Protein AF-A0A9P5GCY7-F1 (afdb_monomer)

Mean predicted aligned error: 15.67 Å

Sequence (333 aa):
MIKLLLNTLYQLLSRVRCARFHDEIPALLDLIREVGSQITETCSKADIDGLESRIEVMQSLIASANRSLFTPKVYEKNPQKSGSALSSFPLDMQTPGGRHDNDLTEISQVQILPTYGEIVSGNSEYLPSTNFLQPHFLPNPLQRYIDSTFRLLRHDIFGSAKDILRYLLQQNDLTRLSYFSSKDSGAHLYLGAQIPQIFINERNELEATVSFASPLQVRKKASNEQCRWWQDSNRLEEGSLVCFLTSQETHRRLIFLEVTVKNASKDRAHQNKSSLVSDRFSPSITVKLAACLQQELILLGQLYSKKVTGILVDFHGLIPATFAPILKNLQRI

Organism: Penicillium crustosum (NCBI:txid36656)

Radius of gyration: 29.33 Å; Cα contacts (8 Å, |Δi|>4): 411; chains: 1; bounding box: 96×54×61 Å

Solvent-accessible surface area (backbone atoms only — not comparable to full-atom values): 19605 Å² total; per-residue (Å²): 112,68,72,58,54,51,51,52,50,50,51,43,50,73,73,36,73,72,60,48,73,45,83,62,53,64,60,52,53,51,50,50,49,54,56,51,63,72,47,55,90,80,56,60,71,70,60,52,55,56,48,51,56,51,52,52,51,53,51,49,53,28,54,53,54,60,67,68,51,81,74,78,74,82,70,80,77,72,93,76,80,88,72,76,89,66,78,68,72,81,66,81,70,77,65,61,52,80,67,33,87,57,36,50,70,54,62,66,75,38,64,88,66,86,48,72,48,52,40,68,38,89,59,83,78,80,73,71,72,90,54,84,87,54,81,62,84,55,87,50,70,66,62,36,50,47,52,39,52,47,52,49,52,52,42,72,72,40,47,67,56,37,53,49,51,33,52,60,72,67,56,88,56,75,74,64,53,64,63,52,57,59,93,75,59,66,44,47,75,30,49,64,17,31,36,87,46,75,50,68,46,99,85,75,42,68,33,33,32,41,30,26,50,69,54,77,85,45,67,80,44,56,69,72,55,36,25,51,50,49,67,75,37,92,59,74,42,66,47,25,38,32,37,45,36,34,71,57,103,84,52,73,49,74,46,56,28,24,28,67,43,61,36,39,56,78,68,76,89,49,80,90,54,51,33,52,48,51,99,86,50,66,26,22,31,28,28,30,64,63,59,96,42,73,69,51,55,52,49,52,51,48,32,41,77,67,58,45,58,24,36,34,37,35,45,72,81,43,37,54,85,80,48,50,64,59,53,56,49,57,42,68,113

Foldseek 3Di:
DLVVVLVVLLVCLVPPVVSLVDPCVLVVLVVSLVVLVVCVVPDDPVVSVVSVVSSVVSVVSSVVSVVPPDDPDPDPDPPDDPDDPDDCPPPPADAFDDQFPQRDRALLPHDLDDDPRNLQGPDDDDADDPDPPDDYPDPDPVLSVLVNCLRVVSCVQCVLVSPLVSVVVPDPDPVVVVVCCPDPSQKHKFFFKAFQDWDQDPVRAIKTKIFTADDPVLVPDDLVVQLVVLVPDPWLDQQFKKKWWFDDPHDIDIFIKGFHDAASDPDPPCVPAFAQRDPPGGHITMIHGPDPDPVRVVVSVVRNVVRTTTMMMTGRPNGCVVPVVVSNVSSVD

pLDDT: mean 80.53, std 14.92, range [32.78, 96.81]

Secondary structure (DSSP, 8-state):
-HHHHHHHHHHHHHH-GGGGG-THHHHHHHHHHHHHHHTTTTS-HHHHHHHHHHHHHHHHHHHHHHHTS---------SS---------S-------SSSTT--SSGGGS-SSPPHHHHH--SPP----S-TTS--S--SHHHHHHHHHHHHHHHHHHHHHHHHHHHHHH---TTTHHHHTSSSSSEEEEEEEEEEEEEE-TTS-EEEEEE-PPPHHHHTS-HHHHHHHHHHS-SS-TT-EEEEEEEETTEEEEEEEEEEE---S--GGGTTS--SS-SSS--EEEEEESS--HHHHHHHHHHHHTT--EEEEEETT--HHHHHHHHHHHTT-

Structure (mmCIF, N/CA/C/O backbone):
data_AF-A0A9P5GCY7-F1
#
_entry.id   AF-A0A9P5GCY7-F1
#
loop_
_atom_site.group_PDB
_atom_site.id
_atom_site.type_symbol
_atom_site.label_atom_id
_atom_site.label_alt_id
_atom_site.label_comp_id
_atom_site.label_asym_id
_atom_site.label_entity_id
_atom_site.label_seq_id
_atom_site.pdbx_PDB_ins_code
_atom_site.Cartn_x
_atom_site.Cartn_y
_atom_site.Cartn_z
_atom_site.occupancy
_atom_site.B_iso_or_equiv
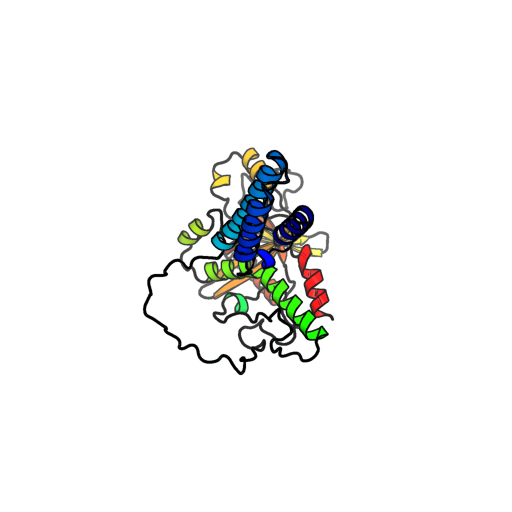_atom_site.auth_seq_id
_atom_site.auth_comp_id
_atom_site.auth_asym_id
_atom_site.auth_atom_id
_atom_site.pdbx_PDB_model_num
ATOM 1 N N . MET A 1 1 ? 60.747 7.022 -4.858 1.00 63.38 1 MET A N 1
ATOM 2 C CA . MET A 1 1 ? 59.885 6.453 -5.920 1.00 63.38 1 MET A CA 1
ATOM 3 C C . MET A 1 1 ? 58.928 5.389 -5.368 1.00 63.38 1 MET A C 1
ATOM 5 O O . MET A 1 1 ? 57.726 5.587 -5.466 1.00 63.38 1 MET A O 1
ATOM 9 N N . ILE A 1 2 ? 59.423 4.349 -4.680 1.00 69.50 2 ILE A N 1
ATOM 10 C CA . ILE A 1 2 ? 58.607 3.253 -4.102 1.00 69.50 2 ILE A CA 1
ATOM 11 C C . ILE A 1 2 ? 57.523 3.741 -3.126 1.00 69.50 2 ILE A C 1
ATOM 13 O O . ILE A 1 2 ? 56.366 3.359 -3.260 1.00 69.50 2 ILE A O 1
ATOM 17 N N . LYS A 1 3 ? 57.845 4.669 -2.210 1.00 70.38 3 LYS A N 1
ATOM 18 C CA . LYS A 1 3 ? 56.855 5.276 -1.290 1.00 70.38 3 LYS A CA 1
ATOM 19 C C . LYS A 1 3 ? 55.674 5.937 -2.022 1.00 70.38 3 LYS A C 1
ATOM 21 O O . LYS A 1 3 ? 54.547 5.895 -1.534 1.00 70.38 3 LYS A O 1
ATOM 26 N N . LEU A 1 4 ? 55.922 6.545 -3.186 1.00 74.44 4 LEU A N 1
ATOM 27 C CA . LEU A 1 4 ? 54.881 7.191 -3.989 1.00 74.44 4 LEU A CA 1
ATOM 28 C C . LEU A 1 4 ? 53.967 6.138 -4.629 1.00 74.44 4 LEU A C 1
ATOM 30 O O . LEU A 1 4 ? 52.751 6.265 -4.544 1.00 74.44 4 LEU A O 1
ATOM 34 N N . LEU A 1 5 ? 54.564 5.074 -5.176 1.00 78.06 5 LEU A N 1
ATOM 35 C CA . LEU A 1 5 ? 53.860 3.951 -5.795 1.00 78.06 5 LEU A CA 1
ATOM 36 C C . LEU A 1 5 ? 52.987 3.199 -4.778 1.00 78.06 5 LEU A C 1
ATOM 38 O O . LEU A 1 5 ? 51.832 2.877 -5.053 1.00 78.06 5 LEU A O 1
ATOM 42 N N . LEU A 1 6 ? 53.495 3.015 -3.557 1.00 79.25 6 LEU A N 1
ATOM 43 C CA . LEU A 1 6 ? 52.744 2.416 -2.458 1.00 79.25 6 LEU A CA 1
ATOM 44 C C . LEU A 1 6 ? 51.545 3.273 -2.036 1.00 79.25 6 LEU A C 1
ATOM 46 O O . LEU A 1 6 ? 50.452 2.762 -1.806 1.00 79.25 6 LEU A O 1
ATOM 50 N N . ASN A 1 7 ? 51.740 4.593 -1.958 1.00 79.62 7 ASN A N 1
ATOM 51 C CA . ASN A 1 7 ? 50.665 5.532 -1.652 1.00 79.62 7 ASN A CA 1
ATOM 52 C C . ASN A 1 7 ? 49.597 5.535 -2.748 1.00 79.62 7 ASN A C 1
ATOM 54 O O . ASN A 1 7 ? 48.411 5.539 -2.427 1.00 79.62 7 ASN A O 1
ATOM 58 N N . THR A 1 8 ? 49.985 5.498 -4.025 1.00 81.06 8 THR A N 1
ATOM 59 C CA . THR A 1 8 ? 49.023 5.429 -5.131 1.00 81.06 8 THR A CA 1
ATOM 60 C C . THR A 1 8 ? 48.251 4.116 -5.127 1.00 81.06 8 THR A C 1
ATOM 62 O O . THR A 1 8 ? 47.033 4.142 -5.286 1.00 81.06 8 THR A O 1
ATOM 65 N N . LEU A 1 9 ? 48.916 2.987 -4.862 1.00 82.69 9 LEU A N 1
ATOM 66 C CA . LEU A 1 9 ? 48.267 1.678 -4.792 1.00 82.69 9 LEU A CA 1
ATOM 67 C C . LEU A 1 9 ? 47.292 1.602 -3.608 1.00 82.69 9 LEU A C 1
ATOM 69 O O . LEU A 1 9 ? 46.160 1.149 -3.755 1.00 82.69 9 LEU A O 1
ATOM 73 N N . TYR A 1 10 ? 47.687 2.138 -2.452 1.00 82.75 10 TYR A N 1
ATOM 74 C CA . TYR A 1 10 ? 46.819 2.240 -1.282 1.00 82.75 10 TYR A CA 1
ATOM 75 C C . TYR A 1 10 ? 45.597 3.133 -1.547 1.00 82.75 10 TYR A C 1
ATOM 77 O O . TYR A 1 10 ? 44.470 2.783 -1.184 1.00 82.75 10 TYR A O 1
ATOM 85 N N . GLN A 1 11 ? 45.780 4.282 -2.209 1.00 81.38 11 GLN A N 1
ATOM 86 C CA . GLN A 1 11 ? 44.662 5.150 -2.598 1.00 81.38 11 GLN A CA 1
ATOM 87 C C . GLN A 1 11 ? 43.740 4.472 -3.621 1.00 81.38 11 GLN A C 1
ATOM 89 O O . GLN A 1 11 ? 42.521 4.604 -3.516 1.00 81.38 11 GLN A O 1
ATOM 94 N N . LEU A 1 12 ? 44.291 3.692 -4.553 1.00 83.56 12 LEU A N 1
ATOM 95 C CA . LEU A 1 12 ? 43.513 2.911 -5.512 1.00 83.56 12 LEU A CA 1
ATOM 96 C C . LEU A 1 12 ? 42.678 1.832 -4.804 1.00 83.56 12 LEU A C 1
ATOM 98 O O . LEU A 1 12 ? 41.464 1.787 -4.981 1.00 83.56 12 LEU A O 1
ATOM 102 N N . LEU A 1 13 ? 43.293 1.023 -3.936 1.00 82.06 13 LEU A N 1
ATOM 103 C CA . LEU A 1 13 ? 42.614 -0.050 -3.198 1.00 82.06 13 LEU A CA 1
ATOM 104 C C . LEU A 1 13 ? 41.583 0.482 -2.193 1.00 82.06 13 LEU A C 1
ATOM 106 O O . LEU A 1 13 ? 40.534 -0.133 -1.983 1.00 82.06 13 LEU A O 1
ATOM 110 N N . SER A 1 14 ? 41.835 1.631 -1.566 1.00 79.25 14 SER A N 1
ATOM 111 C CA . SER A 1 14 ? 40.884 2.233 -0.625 1.00 79.25 14 SER A CA 1
ATOM 112 C C . SER A 1 14 ? 39.672 2.846 -1.331 1.00 79.25 14 SER A C 1
ATOM 114 O O . SER A 1 14 ? 38.550 2.635 -0.867 1.00 79.25 14 SER A O 1
ATOM 116 N N . ARG A 1 15 ? 39.865 3.537 -2.464 1.00 77.62 15 ARG A N 1
ATOM 117 C CA . ARG A 1 15 ? 38.799 4.287 -3.155 1.00 77.62 15 ARG A CA 1
ATOM 118 C C . ARG A 1 15 ? 38.055 3.489 -4.227 1.00 77.62 15 ARG A C 1
ATOM 120 O O . ARG A 1 15 ? 36.873 3.741 -4.443 1.00 77.62 15 ARG A O 1
ATOM 127 N N . VAL A 1 16 ? 38.702 2.521 -4.874 1.00 80.50 16 VAL A N 1
ATOM 128 C CA . VAL A 1 16 ? 38.138 1.759 -5.998 1.00 80.50 16 VAL A CA 1
ATOM 129 C C . VAL A 1 16 ? 37.911 0.305 -5.575 1.00 80.50 16 VAL A C 1
ATOM 131 O O . VAL A 1 16 ? 38.838 -0.496 -5.507 1.00 80.50 16 VAL A O 1
ATOM 134 N N . ARG A 1 17 ? 36.655 -0.059 -5.271 1.00 72.25 17 ARG A N 1
ATOM 135 C CA . ARG A 1 17 ? 36.310 -1.395 -4.736 1.00 72.25 17 ARG A CA 1
ATOM 136 C C . ARG A 1 17 ? 36.636 -2.542 -5.697 1.00 72.25 17 ARG A C 1
ATOM 138 O O . ARG A 1 17 ? 37.072 -3.587 -5.231 1.00 72.25 17 ARG A O 1
ATOM 145 N N . CYS A 1 18 ? 36.458 -2.349 -7.006 1.00 73.44 18 CYS A N 1
ATOM 146 C CA . CYS A 1 18 ? 36.745 -3.376 -8.014 1.00 73.44 18 CYS A CA 1
ATOM 147 C C . CYS A 1 18 ? 38.242 -3.687 -8.146 1.00 73.44 18 CYS A C 1
ATOM 149 O O . CYS A 1 18 ? 38.592 -4.825 -8.439 1.00 73.44 18 CYS A O 1
ATOM 151 N N . ALA A 1 19 ? 39.122 -2.727 -7.841 1.00 76.19 19 ALA A N 1
ATOM 152 C CA . ALA A 1 19 ? 40.564 -2.949 -7.876 1.00 76.19 19 ALA A CA 1
ATOM 153 C C . ALA A 1 19 ? 41.001 -4.042 -6.884 1.00 76.19 19 ALA A C 1
ATOM 155 O O . ALA A 1 19 ? 41.971 -4.735 -7.138 1.00 76.19 19 ALA A O 1
ATOM 156 N N . ARG A 1 20 ? 40.259 -4.262 -5.789 1.00 79.81 20 ARG A N 1
ATOM 157 C CA . ARG A 1 20 ? 40.582 -5.282 -4.770 1.00 79.81 20 ARG A CA 1
ATOM 158 C C . ARG A 1 20 ? 40.442 -6.724 -5.262 1.00 79.81 20 ARG A C 1
ATOM 160 O O . ARG A 1 20 ? 40.942 -7.617 -4.592 1.00 79.81 20 ARG A O 1
ATOM 167 N N . PHE A 1 21 ? 39.761 -6.937 -6.387 1.00 77.88 21 PHE A N 1
ATOM 168 C CA . PHE A 1 21 ? 39.502 -8.257 -6.968 1.00 77.88 21 PHE A CA 1
ATOM 169 C C . PHE A 1 21 ? 40.407 -8.566 -8.166 1.00 77.88 21 PHE A C 1
ATOM 171 O O . PHE A 1 21 ? 40.143 -9.510 -8.899 1.00 77.88 21 PHE A O 1
ATOM 178 N N . HIS A 1 22 ? 41.436 -7.751 -8.408 1.00 79.69 22 HIS A N 1
ATOM 179 C CA . HIS A 1 22 ? 42.355 -7.968 -9.517 1.00 79.69 22 HIS A CA 1
ATOM 180 C C . HIS A 1 22 ? 43.464 -8.949 -9.107 1.00 79.69 22 HIS A C 1
ATOM 182 O O . HIS A 1 22 ? 44.222 -8.674 -8.172 1.00 79.69 22 HIS A O 1
ATOM 188 N N . ASP A 1 23 ? 43.574 -10.066 -9.826 1.00 76.31 23 ASP A N 1
ATOM 189 C CA . ASP A 1 23 ? 44.429 -11.211 -9.469 1.00 76.31 23 ASP A CA 1
ATOM 190 C C . ASP A 1 23 ? 45.935 -10.892 -9.464 1.00 76.31 23 ASP A C 1
ATOM 192 O O . ASP A 1 23 ? 46.722 -11.552 -8.790 1.00 76.31 23 ASP A O 1
ATOM 196 N N . GLU A 1 24 ? 46.345 -9.843 -10.177 1.00 78.12 24 GLU A N 1
ATOM 197 C CA . GLU A 1 24 ? 47.754 -9.442 -10.310 1.00 78.12 24 GLU A CA 1
ATOM 198 C C . GLU A 1 24 ? 48.263 -8.546 -9.163 1.00 78.12 24 GLU A C 1
ATOM 200 O O . GLU A 1 24 ? 49.471 -8.361 -9.007 1.00 78.12 24 GLU A O 1
ATOM 205 N N . ILE A 1 25 ? 47.373 -7.981 -8.335 1.00 81.56 25 ILE A N 1
ATOM 206 C CA . ILE A 1 25 ? 47.777 -7.058 -7.258 1.00 81.56 25 ILE A CA 1
ATOM 207 C C . ILE A 1 25 ? 48.572 -7.753 -6.142 1.00 81.56 25 ILE A C 1
ATOM 209 O O . ILE A 1 25 ? 49.561 -7.169 -5.696 1.00 81.56 25 ILE A O 1
ATOM 213 N N . PRO A 1 26 ? 48.211 -8.967 -5.680 1.00 82.06 26 PRO A N 1
ATOM 214 C CA . PRO A 1 26 ? 49.034 -9.709 -4.726 1.00 82.06 26 PRO A CA 1
ATOM 215 C C . PRO A 1 26 ? 50.464 -9.941 -5.233 1.00 82.06 26 PRO A C 1
ATOM 217 O O . PRO A 1 26 ? 51.411 -9.622 -4.521 1.00 82.06 26 PRO A O 1
ATOM 220 N N . ALA A 1 27 ? 50.624 -10.369 -6.492 1.00 82.38 27 ALA A N 1
ATOM 221 C CA . ALA A 1 27 ? 51.938 -10.582 -7.103 1.00 82.38 27 ALA A CA 1
ATOM 222 C C . ALA A 1 27 ? 52.757 -9.281 -7.197 1.00 82.38 27 ALA A C 1
ATOM 224 O O . ALA A 1 27 ? 53.963 -9.273 -6.957 1.00 82.38 27 ALA A O 1
ATOM 225 N N . LEU A 1 28 ? 52.095 -8.158 -7.494 1.00 84.06 28 LEU A N 1
ATOM 226 C CA . LEU A 1 28 ? 52.721 -6.838 -7.510 1.00 84.06 28 LEU A CA 1
ATOM 227 C C . LEU A 1 28 ? 53.164 -6.387 -6.106 1.00 84.06 28 LEU A C 1
ATOM 229 O O . LEU A 1 28 ? 54.233 -5.796 -5.969 1.00 84.06 28 LEU A O 1
ATOM 233 N N . LEU A 1 29 ? 52.381 -6.672 -5.059 1.00 83.19 29 LEU A N 1
ATOM 234 C CA . LEU A 1 29 ? 52.758 -6.384 -3.670 1.00 83.19 29 LEU A CA 1
ATOM 235 C C . LEU A 1 29 ? 53.959 -7.224 -3.215 1.00 83.19 29 LEU A C 1
ATOM 237 O O . LEU A 1 29 ? 54.842 -6.689 -2.545 1.00 83.19 29 LEU A O 1
ATOM 241 N N . ASP A 1 30 ? 54.030 -8.491 -3.626 1.00 81.88 30 ASP A N 1
ATOM 242 C CA . ASP A 1 30 ? 55.162 -9.373 -3.325 1.00 81.88 30 ASP A CA 1
ATOM 243 C C . ASP A 1 30 ? 56.439 -8.940 -4.065 1.00 81.88 30 ASP A C 1
ATOM 245 O O . ASP A 1 30 ? 57.515 -8.907 -3.471 1.00 81.88 30 ASP A O 1
ATOM 249 N N . LEU A 1 31 ? 56.326 -8.489 -5.320 1.00 82.81 31 LEU A N 1
ATOM 250 C CA . LEU A 1 31 ? 57.445 -7.887 -6.057 1.00 82.81 31 LEU A CA 1
ATOM 251 C C . LEU A 1 31 ? 57.950 -6.596 -5.396 1.00 82.81 31 LEU A C 1
ATOM 253 O O . LEU A 1 31 ? 59.155 -6.368 -5.328 1.00 82.81 31 LEU A O 1
ATOM 257 N N . ILE A 1 32 ? 57.054 -5.747 -4.882 1.00 80.06 32 ILE A N 1
ATOM 258 C CA . ILE A 1 32 ? 57.450 -4.530 -4.153 1.00 80.06 32 ILE A CA 1
ATOM 259 C C . ILE A 1 32 ? 58.141 -4.879 -2.832 1.00 80.06 32 ILE A C 1
ATOM 261 O O . ILE A 1 32 ? 59.090 -4.191 -2.451 1.00 80.06 32 ILE A O 1
ATOM 265 N N . ARG A 1 33 ? 57.689 -5.933 -2.145 1.00 80.44 33 ARG A N 1
ATOM 266 C CA . ARG A 1 33 ? 58.322 -6.447 -0.924 1.00 80.44 33 ARG A CA 1
ATOM 267 C C . ARG A 1 33 ? 59.734 -6.964 -1.207 1.00 80.44 33 ARG A C 1
ATOM 269 O O . ARG A 1 33 ? 60.656 -6.617 -0.475 1.00 80.44 33 ARG A O 1
ATOM 276 N N . GLU A 1 34 ? 59.918 -7.698 -2.300 1.00 81.06 34 GLU A N 1
ATOM 277 C CA . GLU A 1 34 ? 61.225 -8.203 -2.740 1.00 81.06 34 GLU A CA 1
ATOM 278 C C . GLU A 1 34 ? 62.180 -7.071 -3.151 1.00 81.06 34 GLU A C 1
ATOM 280 O O . GLU A 1 34 ? 63.338 -7.030 -2.750 1.00 81.06 34 GLU A O 1
ATOM 285 N N . VAL A 1 35 ? 61.694 -6.065 -3.881 1.00 78.25 35 VAL A N 1
ATOM 286 C CA . VAL A 1 35 ? 62.506 -4.875 -4.188 1.00 78.25 35 VAL A CA 1
ATOM 287 C C . VAL A 1 35 ? 62.821 -4.081 -2.910 1.00 78.25 35 VAL A C 1
ATOM 289 O O . VAL A 1 35 ? 63.902 -3.510 -2.778 1.00 78.25 35 VAL A O 1
ATOM 292 N N . GLY A 1 36 ? 61.899 -4.054 -1.944 1.00 72.50 36 GLY A N 1
ATOM 293 C CA . GLY A 1 36 ? 62.099 -3.430 -0.637 1.00 72.50 36 GLY A CA 1
ATOM 294 C C . GLY A 1 36 ? 63.173 -4.121 0.209 1.00 72.50 36 GLY A C 1
ATOM 295 O O . GLY A 1 36 ? 63.963 -3.428 0.851 1.00 72.50 36 GLY A O 1
ATOM 296 N N . SER A 1 37 ? 63.250 -5.455 0.169 1.00 70.56 37 SER A N 1
ATOM 297 C CA . SER A 1 37 ? 64.265 -6.240 0.886 1.00 70.56 37 SER A CA 1
ATOM 298 C C . SER A 1 37 ? 65.665 -6.070 0.282 1.00 70.56 37 SER A C 1
ATOM 300 O O . SER A 1 37 ? 66.647 -6.062 1.021 1.00 70.56 37 SER A O 1
ATOM 302 N N . GLN A 1 38 ? 65.769 -5.825 -1.028 1.00 71.06 38 GLN A N 1
ATOM 303 C CA . GLN A 1 38 ? 67.038 -5.571 -1.724 1.00 71.06 38 GLN A CA 1
ATOM 304 C C . GLN A 1 38 ? 67.595 -4.150 -1.503 1.00 71.06 38 GLN A C 1
ATOM 306 O O . GLN A 1 38 ? 68.792 -3.926 -1.652 1.00 71.06 38 GLN A O 1
ATOM 311 N N . ILE A 1 39 ? 66.757 -3.184 -1.105 1.00 67.62 39 ILE A N 1
ATOM 312 C CA . ILE A 1 39 ? 67.156 -1.782 -0.831 1.00 67.62 39 ILE A CA 1
ATOM 313 C C . ILE A 1 39 ? 67.595 -1.577 0.641 1.00 67.62 39 ILE A C 1
ATOM 315 O O . ILE A 1 39 ? 67.957 -0.474 1.062 1.00 67.62 39 ILE A O 1
ATOM 319 N N . THR A 1 40 ? 67.615 -2.650 1.439 1.00 59.03 40 THR A N 1
ATOM 320 C CA . THR A 1 40 ? 67.940 -2.641 2.879 1.00 59.03 40 THR A CA 1
ATOM 321 C C . THR A 1 40 ? 69.318 -2.062 3.224 1.00 59.03 40 THR A C 1
ATOM 323 O O . THR A 1 40 ? 69.482 -1.556 4.332 1.00 59.03 40 THR A O 1
ATOM 326 N N . GLU A 1 41 ? 70.280 -2.029 2.294 1.00 59.56 41 GLU A N 1
ATOM 327 C CA . GLU A 1 41 ? 71.608 -1.434 2.527 1.00 59.56 41 GLU A CA 1
ATOM 328 C C . GLU A 1 41 ? 71.618 0.107 2.585 1.00 59.56 41 GLU A C 1
ATOM 330 O O . GLU A 1 41 ? 72.592 0.691 3.055 1.00 59.56 41 GLU A O 1
ATOM 335 N N . THR A 1 42 ? 70.559 0.801 2.139 1.00 60.38 42 THR A N 1
ATOM 336 C CA . THR A 1 42 ? 70.580 2.275 1.972 1.00 60.38 42 THR A CA 1
ATOM 337 C C . THR A 1 42 ? 69.514 3.036 2.777 1.00 60.38 42 THR A C 1
ATOM 339 O O . THR A 1 42 ? 69.466 4.265 2.712 1.00 60.38 42 THR A O 1
ATOM 342 N N . CYS A 1 43 ? 68.635 2.365 3.532 1.00 60.16 43 CYS A N 1
ATOM 343 C CA . CYS A 1 43 ? 67.489 3.003 4.201 1.00 60.16 43 CYS A CA 1
ATOM 344 C C . CYS A 1 43 ? 67.434 2.772 5.720 1.00 60.16 43 CYS A C 1
ATOM 346 O O . CYS A 1 43 ? 67.862 1.746 6.237 1.00 60.16 43 CYS A O 1
ATOM 348 N N . SER A 1 44 ? 66.870 3.748 6.443 1.00 69.81 44 SER A N 1
ATOM 349 C CA . SER A 1 44 ? 66.653 3.670 7.893 1.00 69.81 44 SER A CA 1
ATOM 350 C C . SER A 1 44 ? 65.651 2.565 8.243 1.00 69.81 44 SER A C 1
ATOM 352 O O . SER A 1 44 ? 64.633 2.409 7.570 1.00 69.81 44 SER A O 1
ATOM 354 N N . LYS A 1 45 ? 65.891 1.843 9.343 1.00 65.75 45 LYS A N 1
ATOM 355 C CA . LYS A 1 45 ? 65.046 0.735 9.825 1.00 65.75 45 LYS A CA 1
ATOM 356 C C . LYS A 1 45 ? 63.560 1.117 9.959 1.00 65.75 45 LYS A C 1
ATOM 358 O O . LYS A 1 45 ? 62.690 0.345 9.579 1.00 65.75 45 LYS A O 1
ATOM 363 N N . ALA A 1 46 ? 63.274 2.353 10.377 1.00 68.19 46 ALA A N 1
ATOM 364 C CA . ALA A 1 46 ? 61.909 2.874 10.506 1.00 68.19 46 ALA A CA 1
ATOM 365 C C . ALA A 1 46 ? 61.170 3.039 9.160 1.00 68.19 46 ALA A C 1
ATOM 367 O O . ALA A 1 46 ? 59.943 2.948 9.106 1.00 68.19 46 ALA A O 1
ATOM 368 N N . ASP A 1 47 ? 61.899 3.275 8.066 1.00 67.06 47 ASP A N 1
ATOM 369 C CA . ASP A 1 47 ? 61.310 3.390 6.728 1.00 67.06 47 ASP A CA 1
ATOM 370 C C . ASP A 1 47 ? 60.932 2.026 6.142 1.00 67.06 47 ASP A C 1
ATOM 372 O O . ASP A 1 47 ? 59.976 1.937 5.369 1.00 67.06 47 ASP A O 1
ATOM 376 N N . ILE A 1 48 ? 61.663 0.980 6.532 1.00 67.38 48 ILE A N 1
ATOM 377 C CA . ILE A 1 48 ? 61.413 -0.410 6.139 1.00 67.38 48 ILE A CA 1
ATOM 378 C C . ILE A 1 48 ? 60.203 -0.950 6.914 1.00 67.38 48 ILE A C 1
ATOM 380 O O . ILE A 1 48 ? 59.266 -1.459 6.301 1.00 67.38 48 ILE A O 1
ATOM 384 N N . ASP A 1 49 ? 60.144 -0.718 8.229 1.00 70.88 49 ASP A N 1
ATOM 385 C CA . ASP A 1 49 ? 58.998 -1.110 9.065 1.00 70.88 49 ASP A CA 1
ATOM 386 C C . ASP A 1 49 ? 57.696 -0.411 8.612 1.00 70.88 49 ASP A C 1
ATOM 388 O O . ASP A 1 49 ? 56.615 -1.009 8.572 1.00 70.88 49 ASP A O 1
ATOM 392 N N . GLY A 1 50 ? 57.794 0.861 8.201 1.00 76.06 50 GLY A N 1
ATOM 393 C CA . GLY A 1 50 ? 56.671 1.621 7.649 1.00 76.06 50 GLY A CA 1
ATOM 394 C C . GLY A 1 50 ? 56.214 1.158 6.259 1.00 76.06 50 GLY A C 1
ATOM 395 O O . GLY A 1 50 ? 55.040 1.328 5.917 1.00 76.06 50 GLY A O 1
ATOM 396 N N . LEU A 1 51 ? 57.114 0.582 5.454 1.00 76.56 51 LEU A N 1
ATOM 397 C CA . LEU A 1 51 ? 56.795 -0.027 4.160 1.00 76.56 51 LEU A CA 1
ATOM 398 C C . LEU A 1 51 ? 56.041 -1.346 4.363 1.00 76.56 51 LEU A C 1
ATOM 400 O O . LEU A 1 51 ? 54.967 -1.519 3.785 1.00 76.56 51 LEU A O 1
ATOM 404 N N . GLU A 1 52 ? 56.554 -2.214 5.235 1.00 78.31 52 GLU A N 1
ATOM 405 C CA . GLU A 1 52 ? 55.971 -3.531 5.506 1.00 78.31 52 GLU A CA 1
ATOM 406 C C . GLU A 1 52 ? 54.562 -3.409 6.096 1.00 78.31 52 GLU A C 1
ATOM 408 O O . GLU A 1 52 ? 53.607 -3.976 5.563 1.00 78.31 52 GLU A O 1
ATOM 413 N N . SER A 1 53 ? 54.389 -2.528 7.089 1.00 80.88 53 SER A N 1
ATOM 414 C CA . SER A 1 53 ? 53.084 -2.260 7.712 1.00 80.88 53 SER A CA 1
ATOM 415 C C . SER A 1 53 ? 52.018 -1.836 6.689 1.00 80.88 53 SER A C 1
ATOM 417 O O . SER A 1 53 ? 50.839 -2.165 6.808 1.00 80.88 53 SER A O 1
ATOM 419 N N . ARG A 1 54 ? 52.404 -1.084 5.650 1.00 79.69 54 ARG A N 1
ATOM 420 C CA . ARG A 1 54 ? 51.470 -0.631 4.607 1.00 79.69 54 ARG A CA 1
ATOM 421 C C . ARG A 1 54 ? 51.133 -1.733 3.606 1.00 79.69 54 ARG A C 1
ATOM 423 O O . ARG A 1 54 ? 50.004 -1.758 3.113 1.00 79.69 54 ARG A O 1
ATOM 430 N N . ILE A 1 55 ? 52.080 -2.623 3.312 1.00 83.00 55 ILE A N 1
ATOM 431 C CA . ILE A 1 55 ? 51.851 -3.806 2.473 1.00 83.00 55 ILE A CA 1
ATOM 432 C C . ILE A 1 55 ? 50.870 -4.752 3.170 1.00 83.00 55 ILE A C 1
ATOM 434 O O . ILE A 1 55 ? 49.881 -5.152 2.553 1.00 83.00 55 ILE A O 1
ATOM 438 N N . GLU A 1 56 ? 51.052 -5.005 4.466 1.00 84.69 56 GLU A N 1
ATOM 439 C CA . GLU A 1 56 ? 50.133 -5.821 5.269 1.00 84.69 56 GLU A CA 1
ATOM 440 C C . GLU A 1 56 ? 48.707 -5.255 5.280 1.00 84.69 56 GLU A C 1
ATOM 442 O O . GLU A 1 56 ? 47.736 -5.985 5.065 1.00 84.69 56 GLU A O 1
ATOM 447 N N . VAL A 1 57 ? 48.557 -3.935 5.452 1.00 84.81 57 VAL A N 1
ATOM 448 C CA . VAL A 1 57 ? 47.238 -3.285 5.395 1.00 84.81 57 VAL A CA 1
ATOM 449 C C . VAL A 1 57 ? 46.581 -3.507 4.030 1.00 84.81 57 VAL A C 1
ATOM 451 O O . VAL A 1 57 ? 45.401 -3.857 3.973 1.00 84.81 57 VAL A O 1
ATOM 454 N N . MET A 1 58 ? 47.314 -3.364 2.923 1.00 84.06 58 MET A N 1
ATOM 455 C CA . MET A 1 58 ? 46.766 -3.601 1.581 1.00 84.06 58 MET A CA 1
ATOM 456 C C . MET A 1 58 ? 46.387 -5.072 1.354 1.00 84.06 58 MET A C 1
ATOM 458 O O . MET A 1 58 ? 45.304 -5.341 0.831 1.00 84.06 58 MET A O 1
ATOM 462 N N . GLN A 1 59 ? 47.203 -6.020 1.824 1.00 83.56 59 GLN A N 1
ATOM 463 C CA . GLN A 1 59 ? 46.890 -7.454 1.786 1.00 83.56 59 GLN A CA 1
ATOM 464 C C . GLN A 1 59 ? 45.637 -7.779 2.615 1.00 83.56 59 GLN A C 1
ATOM 466 O O . GLN A 1 59 ? 44.773 -8.539 2.171 1.00 83.56 59 GLN A O 1
ATOM 471 N N . SER A 1 60 ? 45.464 -7.136 3.774 1.00 81.69 60 SER A N 1
ATOM 472 C CA . SER A 1 60 ? 44.274 -7.302 4.615 1.00 81.69 60 SER A CA 1
ATOM 473 C C . SER A 1 60 ? 42.994 -6.778 3.946 1.00 81.69 60 SER A C 1
ATOM 475 O O . SER A 1 60 ? 41.936 -7.402 4.062 1.00 81.69 60 SER A O 1
ATOM 477 N N . LEU A 1 61 ? 43.084 -5.676 3.188 1.00 81.94 61 LEU A N 1
ATOM 478 C CA . LEU A 1 61 ? 41.961 -5.101 2.441 1.00 81.94 61 LEU A CA 1
ATOM 479 C C . LEU A 1 61 ? 41.505 -6.019 1.299 1.00 81.94 61 LEU A C 1
ATOM 481 O O . LEU A 1 61 ? 40.300 -6.156 1.080 1.00 81.94 61 LEU A O 1
ATOM 485 N N . ILE A 1 62 ? 42.451 -6.662 0.610 1.00 82.94 62 ILE A N 1
ATOM 486 C CA . ILE A 1 62 ? 42.180 -7.642 -0.452 1.00 82.94 62 ILE A CA 1
ATOM 487 C C . ILE A 1 62 ? 41.567 -8.914 0.149 1.00 82.94 62 ILE A C 1
ATOM 489 O O . ILE A 1 62 ? 40.501 -9.353 -0.278 1.00 82.94 62 ILE A O 1
ATOM 493 N N . ALA A 1 63 ? 42.170 -9.464 1.207 1.00 82.31 63 ALA A N 1
ATOM 494 C CA . ALA A 1 63 ? 41.661 -10.661 1.876 1.00 82.31 63 ALA A CA 1
ATOM 495 C C . ALA A 1 63 ? 40.253 -10.451 2.462 1.00 82.31 63 ALA A C 1
ATOM 497 O O . ALA A 1 63 ? 39.398 -11.329 2.362 1.00 82.31 63 ALA A O 1
ATOM 498 N N . SER A 1 64 ? 39.989 -9.280 3.046 1.00 80.19 64 SER A N 1
ATOM 499 C CA . SER A 1 64 ? 38.666 -8.909 3.561 1.00 80.19 64 SER A CA 1
ATOM 500 C C . SER A 1 64 ? 37.621 -8.802 2.444 1.00 80.19 64 SER A C 1
ATOM 502 O O . SER A 1 64 ? 36.509 -9.311 2.590 1.00 80.19 64 SER A O 1
ATOM 504 N N . ALA A 1 65 ? 37.985 -8.217 1.296 1.00 75.75 65 ALA A N 1
ATOM 505 C CA . ALA A 1 65 ? 37.108 -8.155 0.128 1.00 75.75 65 ALA A CA 1
ATOM 506 C C . ALA A 1 65 ? 36.777 -9.557 -0.414 1.00 75.75 65 ALA A C 1
ATOM 508 O O . ALA A 1 65 ? 35.609 -9.848 -0.668 1.00 75.75 65 ALA A O 1
ATOM 509 N N . ASN A 1 66 ? 37.772 -10.444 -0.491 1.00 72.94 66 ASN A N 1
ATOM 510 C CA . ASN A 1 66 ? 37.594 -11.817 -0.964 1.00 72.94 66 ASN A CA 1
ATOM 511 C C . ASN A 1 66 ? 36.801 -12.700 0.012 1.00 72.94 66 ASN A C 1
ATOM 513 O O . ASN A 1 66 ? 36.060 -13.569 -0.432 1.00 72.94 66 ASN A O 1
ATOM 517 N N . ARG A 1 67 ? 36.868 -12.456 1.330 1.00 72.50 67 ARG A N 1
ATOM 518 C CA . ARG A 1 67 ? 35.999 -13.140 2.313 1.00 72.50 67 ARG A CA 1
ATOM 519 C C . ARG A 1 67 ? 34.528 -12.734 2.211 1.00 72.50 67 ARG A C 1
ATOM 521 O O . ARG A 1 67 ? 33.665 -13.496 2.630 1.00 72.50 67 ARG A O 1
ATOM 528 N N . SER A 1 68 ? 34.254 -11.532 1.705 1.00 62.72 68 SER A N 1
ATOM 529 C CA . SER A 1 68 ? 32.894 -11.012 1.521 1.00 62.72 68 SER A CA 1
ATOM 530 C C . SER A 1 68 ? 32.244 -11.499 0.218 1.00 62.72 68 SER A C 1
ATOM 532 O O . SER A 1 68 ? 31.043 -11.316 0.014 1.00 62.72 68 SER A O 1
ATOM 534 N N . LEU A 1 69 ? 33.011 -12.149 -0.668 1.00 55.88 69 LEU A N 1
ATOM 535 C CA . LEU A 1 69 ? 32.440 -12.922 -1.764 1.00 55.88 69 LEU A CA 1
ATOM 536 C C . LEU A 1 69 ? 31.727 -14.126 -1.151 1.00 55.88 69 LEU A C 1
ATOM 538 O O . LEU A 1 69 ? 32.354 -14.991 -0.544 1.00 55.88 69 LEU A O 1
ATOM 542 N N . PHE A 1 70 ? 30.402 -14.136 -1.282 1.00 43.28 70 PHE A N 1
ATOM 543 C CA . PHE A 1 70 ? 29.520 -15.240 -0.923 1.00 43.28 70 PHE A CA 1
ATOM 544 C C . PHE A 1 70 ? 30.177 -16.590 -1.250 1.00 43.28 70 PHE A C 1
ATOM 546 O O . PHE A 1 70 ? 30.281 -16.975 -2.414 1.00 43.28 70 PHE A O 1
ATOM 553 N N . THR A 1 71 ? 30.593 -17.336 -0.227 1.00 47.41 71 THR A N 1
ATOM 554 C CA . THR A 1 71 ? 30.786 -18.773 -0.384 1.00 47.41 71 THR A CA 1
ATOM 555 C C . THR A 1 71 ? 29.388 -19.373 -0.509 1.00 47.41 71 THR A C 1
ATOM 557 O O . THR A 1 71 ? 28.538 -19.137 0.359 1.00 47.41 71 THR A O 1
ATOM 560 N N . PRO A 1 72 ? 29.070 -20.097 -1.595 1.00 36.56 72 PRO A N 1
ATOM 561 C CA . PRO A 1 72 ? 27.785 -20.755 -1.682 1.00 36.56 72 PRO A CA 1
ATOM 562 C C . PRO A 1 72 ? 27.743 -21.780 -0.553 1.00 36.56 72 PRO A C 1
ATOM 564 O O . PRO A 1 72 ? 28.499 -22.752 -0.552 1.00 36.56 72 PRO A O 1
ATOM 567 N N . LYS A 1 73 ? 26.862 -21.559 0.432 1.00 37.50 73 LYS A N 1
ATOM 568 C CA . LYS A 1 73 ? 26.396 -22.649 1.286 1.00 37.50 73 LYS A CA 1
ATOM 569 C C . LYS A 1 73 ? 25.974 -23.762 0.337 1.00 37.50 73 LYS A C 1
ATOM 571 O O . LYS A 1 73 ? 25.133 -23.535 -0.532 1.00 37.50 73 LYS A O 1
ATOM 576 N N . VAL A 1 74 ? 26.591 -24.927 0.495 1.00 36.44 74 VAL A N 1
ATOM 577 C CA . VAL A 1 74 ? 26.158 -26.170 -0.133 1.00 36.44 74 VAL A CA 1
ATOM 578 C C . VAL A 1 74 ? 24.698 -26.361 0.266 1.00 36.44 74 VAL A C 1
ATOM 580 O O . VAL A 1 74 ? 24.392 -26.787 1.375 1.00 36.44 74 VAL A O 1
ATOM 583 N N . TYR A 1 75 ? 23.791 -25.946 -0.613 1.00 34.97 75 TYR A N 1
ATOM 584 C CA . TYR A 1 75 ? 22.410 -26.374 -0.568 1.00 34.97 75 TYR A CA 1
ATOM 585 C C . TYR A 1 75 ? 22.451 -27.867 -0.862 1.00 34.97 75 TYR A C 1
ATOM 587 O O . TYR A 1 75 ? 22.831 -28.279 -1.963 1.00 34.97 75 TYR A O 1
ATOM 595 N N . GLU A 1 76 ? 22.107 -28.677 0.135 1.00 36.16 76 GLU A N 1
ATOM 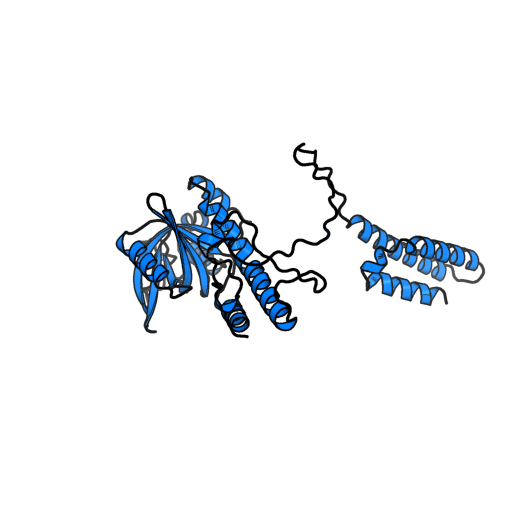596 C CA . GLU A 1 76 ? 21.757 -30.068 -0.101 1.00 36.16 76 GLU A CA 1
ATOM 597 C C . GLU A 1 76 ? 20.708 -30.098 -1.216 1.00 36.16 76 GLU A C 1
ATOM 599 O O . GLU A 1 76 ? 19.640 -29.486 -1.131 1.00 36.16 76 GLU A O 1
ATOM 604 N N . LYS A 1 77 ? 21.082 -30.740 -2.325 1.00 32.78 77 LYS A N 1
ATOM 605 C CA . LYS A 1 77 ? 20.246 -30.918 -3.507 1.00 32.78 77 LYS A CA 1
ATOM 606 C C . LYS A 1 77 ? 18.935 -31.585 -3.098 1.00 32.78 77 LYS A C 1
ATOM 608 O O . LYS A 1 77 ? 18.903 -32.791 -2.881 1.00 32.78 77 LYS A O 1
ATOM 613 N N . ASN A 1 78 ? 17.840 -30.833 -3.144 1.00 32.91 78 ASN A N 1
ATOM 614 C CA . ASN A 1 78 ? 16.557 -31.418 -3.515 1.00 32.91 78 ASN A CA 1
ATOM 615 C C . ASN A 1 78 ? 16.654 -31.801 -5.005 1.00 32.91 78 ASN A C 1
ATOM 617 O O . ASN A 1 78 ? 16.901 -30.924 -5.838 1.00 32.91 78 ASN A O 1
ATOM 621 N N . PRO A 1 79 ? 16.523 -33.084 -5.382 1.00 43.72 79 PRO A N 1
ATOM 622 C CA . PRO A 1 79 ? 16.802 -33.536 -6.734 1.00 43.72 79 PRO A CA 1
ATOM 623 C C . PRO A 1 79 ? 15.572 -33.344 -7.621 1.00 43.72 79 PRO A C 1
ATOM 625 O O . PRO A 1 79 ? 14.993 -34.318 -8.080 1.00 43.72 79 PRO A O 1
ATOM 628 N N . GLN A 1 80 ? 15.156 -32.105 -7.885 1.00 44.62 80 GLN A N 1
ATOM 629 C CA . GLN A 1 80 ? 14.238 -31.826 -8.992 1.00 44.62 80 GLN A CA 1
ATOM 630 C C . GLN A 1 80 ? 14.612 -30.513 -9.684 1.00 44.62 80 GLN A C 1
ATOM 632 O O . GLN A 1 80 ? 14.628 -29.456 -9.062 1.00 44.62 80 GLN A O 1
ATOM 637 N N . LYS A 1 81 ? 14.859 -30.625 -10.999 1.00 43.25 81 LYS A N 1
ATOM 638 C CA . LYS A 1 81 ? 15.253 -29.588 -11.975 1.00 43.25 81 LYS A CA 1
ATOM 639 C C . LYS A 1 81 ? 16.759 -29.299 -12.077 1.00 43.25 81 LYS A C 1
ATOM 641 O O . LYS A 1 81 ? 17.223 -28.195 -11.825 1.00 43.25 81 LYS A O 1
ATOM 646 N N . SER A 1 82 ? 17.515 -30.279 -12.585 1.00 39.59 82 SER A N 1
ATOM 647 C CA . SER A 1 82 ? 18.675 -29.961 -13.435 1.00 39.59 82 SER A CA 1
ATOM 648 C C . SER A 1 82 ? 18.152 -29.460 -14.781 1.00 39.59 82 SER A C 1
ATOM 650 O O . SER A 1 82 ? 17.853 -30.251 -15.670 1.00 39.59 82 SER A O 1
ATOM 652 N N . GLY A 1 83 ? 17.981 -28.146 -14.902 1.00 37.59 83 GLY A N 1
ATOM 653 C CA . GLY A 1 83 ? 17.895 -27.498 -16.203 1.00 37.59 83 GLY A CA 1
ATOM 654 C C . GLY A 1 83 ? 19.303 -27.402 -16.778 1.00 37.59 83 GLY A C 1
ATOM 655 O O . GLY A 1 83 ? 20.168 -26.770 -16.179 1.00 37.59 83 GLY A O 1
ATOM 656 N N . SER A 1 84 ? 19.534 -28.068 -17.906 1.00 43.47 84 SER A N 1
ATOM 657 C CA . SER A 1 84 ? 20.677 -27.808 -18.781 1.00 43.47 84 SER A CA 1
ATOM 658 C C . SER A 1 84 ? 20.807 -26.298 -19.012 1.00 43.47 84 SER A C 1
ATOM 660 O O . SER A 1 84 ? 19.796 -25.631 -19.242 1.00 43.47 84 SER A O 1
ATOM 662 N N . ALA A 1 85 ? 22.025 -25.756 -18.927 1.00 49.22 85 ALA A N 1
ATOM 663 C CA . ALA A 1 85 ? 22.317 -24.383 -19.322 1.00 49.22 85 ALA A CA 1
ATOM 664 C C . ALA A 1 85 ? 22.142 -24.261 -20.844 1.00 49.22 85 ALA A C 1
ATOM 666 O O . ALA A 1 85 ? 23.092 -24.371 -21.616 1.00 49.22 85 ALA A O 1
ATOM 667 N N . LEU A 1 86 ? 20.893 -24.098 -21.272 1.00 49.22 86 LEU A N 1
ATOM 668 C CA . LEU A 1 86 ? 20.549 -23.715 -22.628 1.00 49.22 86 LEU A CA 1
ATOM 669 C C . LEU A 1 86 ? 21.068 -22.290 -22.842 1.00 49.22 86 LEU A C 1
ATOM 671 O O . LEU A 1 86 ? 20.839 -21.407 -22.016 1.00 49.22 86 LEU A O 1
ATOM 675 N N . SER A 1 87 ? 21.800 -22.082 -23.937 1.00 48.91 87 SER A N 1
ATOM 676 C CA . SER A 1 87 ? 22.194 -20.751 -24.399 1.00 48.91 87 SER A CA 1
ATOM 677 C C . SER A 1 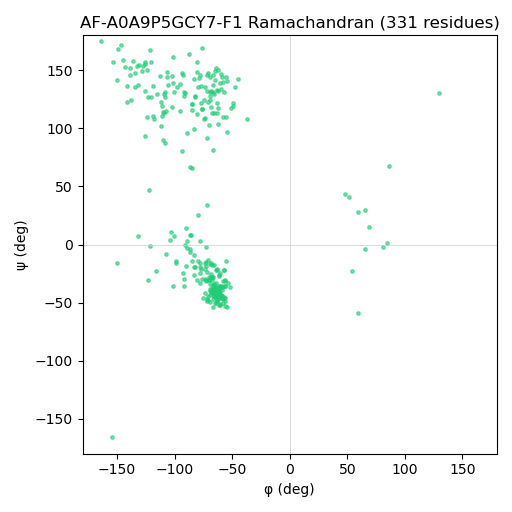87 ? 20.961 -19.843 -24.435 1.00 48.91 87 SER A C 1
ATOM 679 O O . SER A 1 87 ? 20.009 -20.125 -25.157 1.00 48.91 87 SER A O 1
ATOM 681 N N . SER A 1 88 ? 20.974 -18.761 -23.654 1.00 54.34 88 SER A N 1
ATOM 682 C CA . SER A 1 88 ? 19.849 -17.828 -23.486 1.00 54.34 88 SER A CA 1
ATOM 683 C C . SER A 1 88 ? 19.725 -16.824 -24.645 1.00 54.34 88 SER A C 1
ATOM 685 O O . SER A 1 88 ? 19.240 -15.711 -24.448 1.00 54.34 88 SER A O 1
ATOM 687 N N . PHE A 1 89 ? 20.219 -17.189 -25.833 1.00 52.12 89 PHE A N 1
ATOM 688 C CA . PHE A 1 89 ? 20.163 -16.378 -27.045 1.00 52.12 89 PHE A CA 1
ATOM 689 C C . PHE A 1 89 ? 19.287 -17.061 -28.109 1.00 52.12 89 PHE A C 1
ATOM 691 O O . PHE A 1 89 ? 19.548 -18.221 -28.434 1.00 52.12 89 PHE A O 1
ATOM 698 N N . PRO A 1 90 ? 18.313 -16.345 -28.703 1.00 59.59 90 PRO A N 1
ATOM 699 C CA . PRO A 1 90 ? 17.960 -14.953 -28.415 1.00 59.59 90 PRO A CA 1
ATOM 700 C C . PRO A 1 90 ? 17.319 -14.801 -27.025 1.00 59.59 90 PRO A C 1
ATOM 702 O O . PRO A 1 90 ? 16.607 -15.686 -26.564 1.00 59.59 90 PRO A O 1
ATOM 705 N N . LEU A 1 91 ? 17.612 -13.685 -26.349 1.00 62.53 91 LEU A N 1
ATOM 706 C CA . LEU A 1 91 ? 16.958 -13.342 -25.086 1.00 62.53 91 LEU A CA 1
ATOM 707 C C . LEU A 1 91 ? 15.466 -13.169 -25.368 1.00 62.53 91 LEU A C 1
ATOM 709 O O . LEU A 1 91 ? 15.099 -12.274 -26.133 1.00 62.53 91 LEU A O 1
ATOM 713 N N . ASP A 1 92 ? 14.627 -14.003 -24.754 1.00 65.75 92 ASP A N 1
ATOM 714 C CA . ASP A 1 92 ? 13.177 -13.851 -24.829 1.00 65.75 92 ASP A CA 1
ATOM 715 C C . ASP A 1 92 ? 12.797 -12.461 -24.307 1.00 65.75 92 ASP A C 1
ATOM 717 O O . ASP A 1 92 ? 12.925 -12.150 -23.119 1.00 65.75 92 ASP A O 1
ATOM 721 N N . MET A 1 93 ? 12.366 -11.594 -25.224 1.00 71.88 93 MET A N 1
ATOM 722 C CA . MET A 1 93 ? 11.929 -10.245 -24.896 1.00 71.88 93 MET A CA 1
ATOM 723 C C . MET A 1 93 ? 10.604 -10.341 -24.146 1.00 71.88 93 MET A C 1
ATOM 725 O O . MET A 1 93 ? 9.548 -10.546 -24.743 1.00 71.88 93 MET A O 1
ATOM 729 N N . GLN A 1 94 ? 10.651 -10.182 -22.825 1.00 78.12 94 GLN A N 1
ATOM 730 C CA . GLN A 1 94 ? 9.431 -10.083 -22.040 1.00 78.12 94 GLN A CA 1
ATOM 731 C C . GLN A 1 94 ? 8.723 -8.766 -22.354 1.00 78.12 94 GLN A C 1
ATOM 733 O O . GLN A 1 94 ? 9.314 -7.688 -22.269 1.00 78.12 94 GLN A O 1
ATOM 738 N N . THR A 1 95 ? 7.442 -8.860 -22.688 1.00 84.00 95 THR A N 1
ATOM 739 C CA . THR A 1 95 ? 6.564 -7.706 -22.874 1.00 84.00 95 THR A CA 1
ATOM 740 C C . THR A 1 95 ? 5.588 -7.593 -21.702 1.00 84.00 95 THR A C 1
ATOM 742 O O . THR A 1 95 ? 5.141 -8.623 -21.174 1.00 84.00 95 THR A O 1
ATOM 745 N N . PRO A 1 96 ? 5.232 -6.372 -21.271 1.00 86.44 96 PRO A N 1
ATOM 746 C CA . PRO A 1 96 ? 4.091 -6.174 -20.382 1.00 86.44 96 PRO A CA 1
ATOM 747 C C . PRO A 1 96 ? 2.792 -6.564 -21.096 1.00 86.44 96 PRO A C 1
ATOM 749 O O . PRO A 1 96 ? 2.694 -6.429 -22.318 1.00 86.44 96 PRO A O 1
ATOM 752 N N . GLY A 1 97 ? 1.804 -7.043 -20.341 1.00 85.88 97 GLY A N 1
ATOM 753 C CA . GLY A 1 97 ? 0.507 -7.447 -20.883 1.00 85.88 97 GLY A CA 1
ATOM 754 C C . GLY A 1 97 ? 0.037 -8.834 -20.444 1.00 85.88 97 GLY A C 1
ATOM 755 O O . GLY A 1 97 ? 0.745 -9.827 -20.613 1.00 85.88 97 GLY A O 1
ATOM 756 N N . GLY A 1 98 ? -1.212 -8.915 -19.975 1.00 83.19 98 GLY A N 1
ATOM 757 C CA . GLY A 1 98 ? -1.981 -10.166 -19.915 1.00 83.19 98 GLY A CA 1
ATOM 758 C C . GLY A 1 98 ? -1.747 -11.055 -18.691 1.00 83.19 98 GLY A C 1
ATOM 759 O O . GLY A 1 98 ? -2.376 -12.107 -18.585 1.00 83.19 98 GLY A O 1
ATOM 760 N N . ARG A 1 99 ? -0.896 -10.652 -17.738 1.00 89.12 99 ARG A N 1
ATOM 761 C CA . ARG A 1 99 ? -0.659 -11.425 -16.502 1.00 89.12 99 ARG A CA 1
ATOM 762 C C . ARG A 1 99 ? -1.738 -11.226 -15.434 1.00 89.12 99 ARG A C 1
ATOM 764 O O . ARG A 1 99 ? -1.949 -12.129 -14.620 1.00 89.12 99 ARG A O 1
ATOM 771 N N . HIS A 1 100 ? -2.358 -10.046 -15.403 1.00 92.19 100 HIS A N 1
ATOM 772 C CA . HIS A 1 100 ? -3.456 -9.645 -14.515 1.00 92.19 100 HIS A CA 1
ATOM 773 C C . HIS A 1 100 ? -4.146 -8.374 -15.047 1.00 92.19 100 HIS A C 1
ATOM 775 O O . HIS A 1 100 ? -3.698 -7.781 -16.025 1.00 92.19 100 HIS A O 1
ATOM 781 N N . ASP A 1 101 ? -5.224 -7.948 -14.386 1.00 92.00 101 ASP A N 1
ATOM 782 C CA . ASP A 1 101 ? -6.038 -6.768 -14.728 1.00 92.00 101 ASP A CA 1
ATOM 783 C C . ASP A 1 101 ? -5.239 -5.453 -14.808 1.00 92.00 101 ASP A C 1
ATOM 785 O O . ASP A 1 101 ? -5.575 -4.579 -15.601 1.00 92.00 101 ASP A O 1
ATOM 789 N N . ASN A 1 102 ? -4.168 -5.333 -14.021 1.00 93.75 102 ASN A N 1
ATOM 790 C CA . ASN A 1 102 ? -3.286 -4.160 -14.001 1.00 93.75 102 ASN A CA 1
ATOM 791 C C . ASN A 1 102 ? -1.960 -4.310 -14.781 1.00 93.75 102 ASN A C 1
ATOM 793 O O . ASN A 1 102 ? -1.081 -3.458 -14.668 1.00 93.75 102 ASN A O 1
ATOM 797 N N . ASP A 1 103 ? -1.771 -5.404 -15.529 1.00 93.69 103 ASP A N 1
ATOM 798 C CA . ASP A 1 103 ? -0.583 -5.614 -16.369 1.00 93.69 103 ASP A CA 1
ATOM 799 C C . ASP A 1 103 ? -0.880 -5.121 -17.785 1.00 93.69 103 ASP A C 1
ATOM 801 O O . ASP A 1 103 ? -1.245 -5.895 -18.672 1.00 93.69 103 ASP A O 1
ATOM 805 N N . LEU A 1 104 ? -0.782 -3.805 -17.961 1.00 93.81 104 LEU A N 1
ATOM 806 C CA . LEU A 1 104 ? -1.052 -3.117 -19.220 1.00 93.81 104 LEU A CA 1
ATOM 807 C C . LEU A 1 104 ? 0.255 -2.652 -19.863 1.00 93.81 104 LEU A C 1
ATOM 809 O O . LEU A 1 104 ? 1.224 -2.317 -19.173 1.00 93.81 104 LEU A O 1
ATOM 813 N N . THR A 1 105 ? 0.281 -2.621 -21.195 1.00 91.88 105 THR A N 1
ATOM 814 C CA . THR A 1 105 ? 1.435 -2.142 -21.969 1.00 91.88 105 THR A CA 1
ATOM 815 C C . THR A 1 105 ? 1.671 -0.649 -21.753 1.00 91.88 105 THR A C 1
ATOM 817 O O . THR A 1 105 ? 2.799 -0.242 -21.491 1.00 91.88 105 THR A O 1
ATOM 820 N N . GLU A 1 106 ? 0.602 0.147 -21.781 1.00 91.94 106 GLU A N 1
ATOM 821 C CA . GLU A 1 106 ? 0.651 1.597 -21.589 1.00 91.94 106 GLU A CA 1
ATOM 822 C C . GLU A 1 106 ? 0.625 1.965 -20.101 1.00 91.94 106 GLU A C 1
ATOM 824 O O . GLU A 1 106 ? -0.381 1.756 -19.417 1.00 91.94 106 GLU A O 1
ATOM 829 N N . ILE A 1 107 ? 1.706 2.572 -19.595 1.00 94.44 107 ILE A N 1
ATOM 830 C CA . ILE A 1 107 ? 1.804 2.967 -18.177 1.00 94.44 107 ILE A CA 1
ATOM 831 C C . ILE A 1 107 ? 0.737 3.981 -17.763 1.00 94.44 107 ILE A C 1
ATOM 833 O O . ILE A 1 107 ? 0.351 4.010 -16.598 1.00 94.44 107 ILE A O 1
ATOM 837 N N . SER A 1 108 ? 0.229 4.782 -18.704 1.00 93.81 108 SER A N 1
ATOM 838 C CA . SER A 1 108 ? -0.823 5.779 -18.471 1.00 93.81 108 SER A CA 1
ATOM 839 C C . SER A 1 108 ? -2.150 5.159 -18.021 1.00 93.81 108 SER A C 1
ATOM 841 O O . SER A 1 108 ? -2.956 5.829 -17.378 1.00 93.81 108 SER A O 1
ATOM 843 N N . GLN A 1 109 ? -2.362 3.874 -18.321 1.00 93.69 109 GLN A N 1
ATOM 844 C CA . GLN A 1 109 ? -3.564 3.124 -17.957 1.00 93.69 109 GLN A CA 1
ATOM 845 C C . GLN A 1 109 ? -3.371 2.261 -16.702 1.00 93.69 109 GLN A C 1
ATOM 847 O O . GLN A 1 109 ? -4.351 1.789 -16.126 1.00 93.69 109 GLN A O 1
ATOM 852 N N . VAL A 1 110 ? -2.126 2.049 -16.265 1.00 94.81 110 VAL A N 1
ATOM 853 C CA . VAL A 1 110 ? -1.813 1.238 -15.082 1.00 94.81 110 VAL A CA 1
ATOM 854 C C . VAL A 1 110 ? -2.287 1.959 -13.819 1.00 94.81 110 VAL A C 1
ATOM 856 O O . VAL A 1 110 ? -1.995 3.130 -13.591 1.00 94.81 110 VAL A O 1
ATOM 859 N N . GLN A 1 111 ? -3.004 1.273 -12.939 1.00 94.69 111 GLN A N 1
ATOM 860 C CA . GLN A 1 111 ? -3.391 1.830 -11.649 1.00 94.69 111 GLN A CA 1
ATOM 861 C C . GLN A 1 111 ? -2.179 1.919 -10.718 1.00 94.69 111 GLN A C 1
ATOM 863 O O . GLN A 1 111 ? -1.422 0.958 -10.553 1.00 94.69 111 GLN A O 1
ATOM 868 N N . ILE A 1 112 ? -2.006 3.083 -10.083 1.00 95.12 112 ILE A N 1
ATOM 869 C CA . ILE A 1 112 ? -0.904 3.326 -9.140 1.00 95.12 112 ILE A CA 1
ATOM 870 C C . ILE A 1 112 ? -0.991 2.368 -7.956 1.00 95.12 112 ILE A C 1
ATOM 872 O O . ILE A 1 112 ? -0.010 1.691 -7.663 1.00 95.12 112 ILE A O 1
ATOM 876 N N . LEU A 1 113 ? -2.155 2.292 -7.306 1.00 95.31 113 LEU A N 1
ATOM 877 C CA . LEU A 1 113 ? -2.383 1.331 -6.232 1.00 95.31 113 LEU A CA 1
ATOM 878 C C . LEU A 1 113 ? -2.470 -0.092 -6.814 1.00 95.31 113 LEU A C 1
ATOM 880 O O . LEU A 1 113 ? -2.919 -0.256 -7.952 1.00 95.31 113 LEU A O 1
ATOM 884 N N . PRO A 1 114 ? -2.036 -1.124 -6.073 1.00 94.62 114 PRO A N 1
ATOM 885 C CA . PRO A 1 114 ? -2.203 -2.510 -6.497 1.00 94.62 114 PRO A CA 1
ATOM 886 C C . PRO A 1 114 ? -3.673 -2.883 -6.678 1.00 94.62 114 PRO A C 1
ATOM 888 O O . PRO A 1 114 ? -4.506 -2.545 -5.840 1.00 94.62 114 PRO A O 1
ATOM 891 N N . THR A 1 115 ? -4.000 -3.631 -7.727 1.00 92.75 115 THR A N 1
ATOM 892 C CA . THR A 1 115 ? -5.351 -4.186 -7.893 1.00 92.75 115 THR A CA 1
ATOM 893 C C . THR A 1 115 ? -5.486 -5.530 -7.185 1.00 92.75 115 THR A C 1
ATOM 895 O O . THR A 1 115 ? -4.502 -6.197 -6.851 1.00 92.75 115 THR A O 1
ATOM 898 N N . TYR A 1 116 ? -6.726 -5.982 -6.984 1.00 91.44 116 TYR A N 1
ATOM 899 C CA . TYR A 1 116 ? -6.967 -7.329 -6.469 1.00 91.44 116 TYR A CA 1
ATOM 900 C C . TYR A 1 116 ? -6.368 -8.409 -7.386 1.00 91.44 116 TYR A 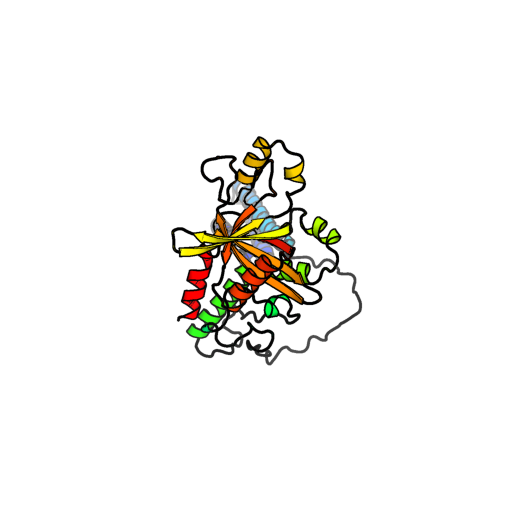C 1
ATOM 902 O O . TYR A 1 116 ? -5.722 -9.337 -6.894 1.00 91.44 116 TYR A O 1
ATOM 910 N N . GLY A 1 117 ? -6.544 -8.279 -8.709 1.00 90.75 117 GLY A N 1
ATOM 911 C CA . GLY A 1 117 ? -6.018 -9.241 -9.678 1.00 90.75 117 GLY A CA 1
ATOM 912 C C . GLY A 1 117 ? -4.492 -9.315 -9.663 1.00 90.75 117 GLY A C 1
ATOM 913 O O . GLY A 1 117 ? -3.935 -10.408 -9.724 1.00 90.75 117 GLY A O 1
ATOM 914 N N . GLU A 1 118 ? -3.815 -8.182 -9.491 1.00 93.00 118 GLU A N 1
ATOM 915 C CA . GLU A 1 118 ? -2.359 -8.109 -9.352 1.00 93.00 118 GLU A CA 1
ATOM 916 C C . GLU A 1 118 ? -1.847 -8.818 -8.090 1.00 93.00 118 GLU A C 1
ATOM 918 O O . GLU A 1 118 ? -0.851 -9.541 -8.137 1.00 93.00 118 GLU A O 1
ATOM 923 N N . ILE A 1 119 ? -2.531 -8.652 -6.955 1.00 92.62 119 ILE A N 1
ATOM 924 C CA . ILE A 1 119 ? -2.116 -9.273 -5.689 1.00 92.62 119 ILE A CA 1
ATOM 925 C C . ILE A 1 119 ? -2.292 -10.797 -5.745 1.00 92.62 119 ILE A C 1
ATOM 927 O O . ILE A 1 119 ? -1.428 -11.536 -5.269 1.00 92.62 119 ILE A O 1
ATOM 931 N N . VAL A 1 120 ? -3.395 -11.278 -6.324 1.00 90.56 120 VAL A N 1
ATOM 932 C CA . VAL A 1 120 ? -3.723 -12.715 -6.375 1.00 90.56 120 VAL A CA 1
ATOM 933 C C . VAL A 1 120 ? -3.018 -13.442 -7.524 1.00 90.56 120 VAL A C 1
ATOM 935 O O . VAL A 1 120 ? -2.876 -14.663 -7.464 1.00 90.56 120 VAL A O 1
ATOM 938 N N . SER A 1 121 ? -2.543 -12.724 -8.547 1.00 89.12 121 SER A N 1
ATOM 939 C CA . SER A 1 121 ? -1.839 -13.338 -9.675 1.00 89.12 121 SER A CA 1
ATOM 940 C C . SER A 1 121 ? -0.620 -14.138 -9.209 1.00 89.12 121 SER A C 1
ATOM 942 O O . SER A 1 121 ? 0.199 -13.665 -8.420 1.00 89.12 121 SER A O 1
ATOM 944 N N . GLY A 1 122 ? -0.511 -15.372 -9.710 1.00 83.00 122 GLY A N 1
ATOM 945 C CA . GLY A 1 122 ? 0.654 -16.238 -9.507 1.00 83.00 122 GLY A CA 1
ATOM 946 C C . GLY A 1 122 ? 1.767 -16.010 -10.534 1.00 83.00 122 GLY A C 1
ATOM 947 O O . GLY A 1 122 ? 2.818 -16.639 -10.441 1.00 83.00 122 GLY A O 1
ATOM 948 N N . ASN A 1 123 ? 1.537 -15.140 -11.520 1.00 86.06 123 ASN A N 1
ATOM 949 C CA . ASN A 1 123 ? 2.517 -14.816 -12.548 1.00 86.06 123 ASN A CA 1
ATOM 950 C C . ASN A 1 123 ? 3.554 -13.827 -12.000 1.00 86.06 123 ASN A C 1
ATOM 952 O O . ASN A 1 123 ? 3.212 -12.913 -11.252 1.00 86.06 123 ASN A O 1
ATOM 956 N N . SER A 1 124 ? 4.816 -13.978 -12.412 1.00 84.88 124 SER A N 1
ATOM 957 C CA . SER A 1 124 ? 5.857 -12.995 -12.090 1.00 84.88 124 SER A CA 1
ATOM 958 C C . SER A 1 124 ? 5.523 -11.644 -12.721 1.00 84.88 124 SER A C 1
ATOM 960 O O . SER A 1 124 ? 5.208 -11.585 -13.911 1.00 84.88 124 SER A O 1
ATOM 962 N N . GLU A 1 125 ? 5.635 -10.570 -11.938 1.00 88.06 125 GLU A N 1
ATOM 963 C CA . GLU A 1 125 ? 5.480 -9.196 -12.422 1.00 88.06 125 GLU A CA 1
ATOM 964 C C . GLU A 1 125 ? 6.503 -8.898 -13.525 1.00 88.06 125 GLU A C 1
ATOM 966 O O . GLU A 1 125 ? 7.639 -9.380 -13.490 1.00 88.06 125 GLU A O 1
ATOM 971 N N . TYR A 1 126 ? 6.090 -8.106 -14.515 1.00 90.38 126 TYR A N 1
ATOM 972 C CA . TYR A 1 126 ? 7.010 -7.585 -15.514 1.00 90.38 126 TYR A CA 1
ATOM 973 C C . TYR A 1 126 ? 7.857 -6.470 -14.897 1.00 90.38 126 TYR A C 1
ATOM 975 O O . TYR A 1 126 ? 7.362 -5.367 -14.654 1.00 90.38 126 TYR A O 1
ATOM 983 N N . LEU A 1 127 ? 9.138 -6.762 -14.668 1.00 91.75 127 LEU A N 1
ATOM 984 C CA . LEU A 1 127 ? 10.123 -5.793 -14.202 1.00 91.75 127 LEU A CA 1
ATOM 985 C C . LEU A 1 127 ? 11.125 -5.509 -15.326 1.00 91.75 127 LEU A C 1
ATOM 987 O O . LEU A 1 127 ? 11.909 -6.393 -15.684 1.00 91.75 127 LEU A O 1
ATOM 991 N N . PRO A 1 128 ? 11.100 -4.302 -15.914 1.00 91.50 128 PRO A N 1
ATOM 992 C CA . PRO A 1 128 ? 12.027 -3.949 -16.975 1.00 91.50 128 PRO A CA 1
ATOM 993 C C . PRO A 1 128 ? 13.461 -3.876 -16.441 1.00 91.50 128 PRO A C 1
ATOM 995 O O . PRO A 1 128 ? 13.718 -3.481 -15.304 1.00 91.50 128 PRO A O 1
ATOM 998 N N . SER A 1 129 ? 14.418 -4.251 -17.287 1.00 87.75 129 SER A N 1
ATOM 999 C CA . SER A 1 129 ? 15.831 -4.242 -16.920 1.00 87.75 129 SER A CA 1
ATOM 1000 C C . SER A 1 129 ? 16.408 -2.832 -16.933 1.00 87.75 129 SER A C 1
ATOM 1002 O O . SER A 1 129 ? 16.233 -2.080 -17.898 1.00 87.75 129 SER A O 1
ATOM 1004 N N . THR A 1 130 ? 17.189 -2.515 -15.901 1.00 85.62 130 THR A N 1
ATOM 1005 C CA . THR A 1 130 ? 17.981 -1.279 -15.815 1.00 85.62 130 THR A CA 1
ATOM 1006 C C . THR A 1 130 ? 19.174 -1.274 -16.774 1.00 85.62 130 THR A C 1
ATOM 1008 O O . THR A 1 130 ? 19.769 -0.224 -17.016 1.00 85.62 130 THR A O 1
ATOM 1011 N N . ASN A 1 131 ? 19.527 -2.423 -17.361 1.00 86.81 131 ASN A N 1
ATOM 1012 C CA . ASN A 1 131 ? 20.568 -2.501 -18.376 1.00 86.81 131 ASN A CA 1
ATOM 1013 C C . ASN A 1 131 ? 20.021 -2.075 -19.744 1.00 86.81 131 ASN A C 1
ATOM 1015 O O . ASN A 1 131 ? 19.237 -2.791 -20.374 1.00 86.81 131 ASN A O 1
ATOM 1019 N N . PHE A 1 132 ? 20.496 -0.936 -20.251 1.00 81.19 132 PHE A N 1
ATOM 1020 C CA . PHE A 1 132 ? 20.040 -0.397 -21.530 1.00 81.19 132 PHE A CA 1
ATOM 1021 C C . PHE A 1 132 ? 20.402 -1.248 -22.754 1.00 81.19 132 PHE A C 1
ATOM 1023 O O . PHE A 1 132 ? 19.756 -1.111 -23.789 1.00 81.19 132 PHE A O 1
ATOM 1030 N N . LEU A 1 133 ? 21.358 -2.168 -22.624 1.00 83.44 133 LEU A N 1
ATOM 1031 C CA . LEU A 1 133 ? 21.742 -3.096 -23.687 1.00 83.44 133 LEU A CA 1
ATOM 1032 C C . LEU A 1 133 ? 20.763 -4.269 -23.844 1.00 83.44 133 LEU A C 1
ATOM 1034 O O . LEU A 1 133 ? 20.808 -4.962 -24.857 1.00 83.44 133 LEU A O 1
ATOM 1038 N N . GLN A 1 134 ? 19.900 -4.520 -22.852 1.00 82.62 134 GLN A N 1
ATOM 1039 C CA . GLN A 1 134 ? 18.901 -5.582 -22.952 1.00 82.62 134 GLN A CA 1
ATOM 1040 C C . GLN A 1 134 ? 17.706 -5.154 -23.821 1.00 82.62 134 GLN A C 1
ATOM 1042 O O . GLN A 1 134 ? 17.323 -3.978 -23.780 1.00 82.62 134 GLN A O 1
ATOM 1047 N N . PRO A 1 135 ? 17.102 -6.095 -24.578 1.00 81.56 135 PRO A N 1
ATOM 1048 C CA . PRO A 1 135 ? 15.910 -5.829 -25.375 1.00 81.56 135 PRO A CA 1
ATOM 1049 C C . PRO A 1 135 ? 14.771 -5.243 -24.537 1.00 81.56 135 PRO A C 1
ATOM 1051 O O . PRO A 1 135 ? 14.525 -5.671 -23.409 1.00 81.56 135 PRO A O 1
ATOM 1054 N N . HIS A 1 136 ? 14.058 -4.281 -25.113 1.00 87.12 136 HIS A N 1
ATOM 1055 C CA . HIS A 1 136 ? 12.887 -3.654 -24.517 1.00 87.12 136 HIS A CA 1
ATOM 1056 C C . HIS A 1 136 ? 11.817 -3.461 -25.592 1.00 87.12 136 HIS A C 1
ATOM 1058 O O . HIS A 1 136 ? 12.146 -3.189 -26.745 1.00 87.12 136 HIS A O 1
ATOM 1064 N N . PHE A 1 137 ? 10.544 -3.584 -25.217 1.00 89.06 137 PHE A N 1
ATOM 1065 C CA . PHE A 1 137 ? 9.429 -3.510 -26.167 1.00 89.06 137 PHE A CA 1
ATOM 1066 C C . PHE A 1 137 ? 9.235 -2.102 -26.757 1.00 89.06 137 PHE A C 1
ATOM 1068 O O . PHE A 1 137 ? 8.791 -1.965 -27.893 1.00 89.06 137 PHE A O 1
ATOM 1075 N N . LEU A 1 138 ? 9.603 -1.057 -26.006 1.00 89.31 138 LEU A N 1
ATOM 1076 C CA . LEU A 1 138 ? 9.649 0.324 -26.499 1.00 89.31 138 LEU A CA 1
ATOM 1077 C C . LEU A 1 138 ? 10.988 0.616 -27.196 1.00 89.31 138 LEU A C 1
ATOM 1079 O O . LEU A 1 138 ? 12.026 0.547 -26.528 1.00 89.31 138 LEU A O 1
ATOM 1083 N N . PRO A 1 139 ? 10.981 1.006 -28.487 1.00 86.75 139 PRO A N 1
ATOM 1084 C CA . PRO A 1 139 ? 12.197 1.337 -29.230 1.00 86.75 139 PRO A CA 1
ATOM 1085 C C . PRO A 1 139 ? 12.736 2.737 -28.903 1.00 86.75 139 PRO A C 1
ATOM 1087 O O . PRO A 1 139 ? 13.923 3.000 -29.083 1.00 86.75 139 PRO A O 1
ATOM 1090 N N . ASN A 1 140 ? 11.882 3.653 -28.432 1.00 90.94 140 ASN A N 1
ATOM 1091 C CA . ASN A 1 140 ? 12.287 5.005 -28.067 1.00 90.94 140 ASN A CA 1
ATOM 1092 C C . ASN A 1 140 ? 13.006 5.000 -26.697 1.00 90.94 140 ASN A C 1
ATOM 1094 O O . ASN A 1 140 ? 12.394 4.600 -25.702 1.00 90.94 140 ASN A O 1
ATOM 1098 N N . PRO A 1 141 ? 14.265 5.478 -26.600 1.00 90.44 141 PRO A N 1
ATOM 1099 C CA . PRO A 1 141 ? 15.029 5.437 -25.349 1.00 90.44 141 PRO A CA 1
ATOM 1100 C C . PRO A 1 141 ? 14.400 6.219 -24.190 1.00 90.44 141 PRO A C 1
ATOM 1102 O O . PRO A 1 141 ? 14.482 5.781 -23.044 1.00 90.44 141 PRO A O 1
ATOM 1105 N N . LEU A 1 142 ? 13.763 7.360 -24.475 1.00 91.62 142 LEU A N 1
ATOM 1106 C CA . LEU A 1 142 ? 13.122 8.194 -23.459 1.00 91.62 142 LEU A CA 1
ATOM 1107 C C . LEU A 1 142 ? 11.854 7.525 -22.921 1.00 91.62 142 LEU A C 1
ATOM 1109 O O . LEU A 1 142 ? 11.697 7.406 -21.710 1.00 91.62 142 LEU A O 1
ATOM 1113 N N . GLN A 1 143 ? 10.983 7.036 -23.809 1.00 91.94 143 GLN A N 1
ATOM 1114 C CA . GLN A 1 143 ? 9.766 6.322 -23.403 1.00 91.94 143 GLN A CA 1
ATOM 1115 C C . GLN A 1 143 ? 10.105 5.055 -22.617 1.00 91.94 143 GLN A C 1
ATOM 1117 O O . GLN A 1 143 ? 9.494 4.786 -21.587 1.00 91.94 143 GLN A O 1
ATOM 1122 N N . ARG A 1 144 ? 11.137 4.317 -23.049 1.00 92.38 144 ARG A N 1
ATOM 1123 C CA . ARG A 1 144 ? 11.674 3.185 -22.292 1.00 92.38 144 ARG A CA 1
ATOM 1124 C C . ARG A 1 144 ? 12.097 3.594 -20.886 1.00 92.38 144 ARG A C 1
ATOM 1126 O O . ARG A 1 144 ? 11.769 2.887 -19.939 1.00 92.38 144 ARG A O 1
ATOM 1133 N N . TYR A 1 145 ? 12.863 4.677 -20.753 1.00 93.38 145 TYR A N 1
ATOM 1134 C CA . TYR A 1 145 ? 13.332 5.138 -19.449 1.00 93.38 145 TYR A CA 1
ATOM 1135 C C . TYR A 1 145 ? 12.155 5.452 -18.524 1.00 93.38 145 TYR A C 1
ATOM 1137 O O . TYR A 1 145 ? 12.130 4.969 -17.399 1.00 93.38 145 TYR A O 1
ATOM 1145 N N . ILE A 1 146 ? 11.152 6.176 -19.025 1.00 95.00 146 ILE A N 1
ATOM 1146 C CA . ILE A 1 146 ? 9.953 6.541 -18.262 1.00 95.00 146 ILE A CA 1
ATOM 1147 C C . ILE A 1 146 ? 9.157 5.293 -17.850 1.00 95.00 146 ILE A C 1
ATOM 1149 O O . ILE A 1 146 ? 8.829 5.161 -16.671 1.00 95.00 146 ILE A O 1
ATOM 1153 N N . ASP A 1 147 ? 8.902 4.357 -18.775 1.00 94.81 147 ASP A N 1
ATOM 1154 C CA . ASP A 1 147 ? 8.235 3.078 -18.474 1.00 94.81 147 ASP A CA 1
ATOM 1155 C C . ASP A 1 147 ? 9.006 2.289 -17.410 1.00 94.81 147 ASP A C 1
ATOM 1157 O O . ASP A 1 147 ? 8.432 1.861 -16.405 1.00 94.81 147 ASP A O 1
ATOM 1161 N N . SER A 1 148 ? 10.328 2.191 -17.578 1.00 94.38 148 SER A N 1
ATOM 1162 C CA . SER A 1 148 ? 11.193 1.459 -16.658 1.00 94.38 148 SER A CA 1
ATOM 1163 C C . SER A 1 148 ? 11.184 2.067 -15.262 1.00 94.38 148 SER A C 1
ATOM 1165 O O . SER A 1 148 ? 10.974 1.360 -14.278 1.00 94.38 148 SER A O 1
ATOM 1167 N N . THR A 1 149 ? 11.356 3.386 -15.165 1.00 95.62 149 THR A N 1
ATOM 1168 C CA . THR A 1 149 ? 11.313 4.108 -13.894 1.00 95.62 149 THR A CA 1
ATOM 1169 C C . THR A 1 149 ? 9.950 3.978 -13.226 1.00 95.62 149 THR A C 1
ATOM 1171 O O . THR A 1 149 ? 9.905 3.719 -12.028 1.00 95.62 149 THR A O 1
ATOM 1174 N N . PHE A 1 150 ? 8.846 4.108 -13.968 1.00 96.81 150 PHE A N 1
ATOM 1175 C CA . PHE A 1 150 ? 7.504 3.962 -13.408 1.00 96.81 150 PHE A CA 1
ATOM 1176 C C . PHE A 1 150 ? 7.286 2.567 -12.813 1.00 96.81 150 PHE A C 1
ATOM 1178 O O . PHE A 1 150 ? 6.897 2.454 -11.649 1.00 96.81 150 PHE A O 1
ATOM 1185 N N . ARG A 1 151 ? 7.558 1.506 -13.584 1.00 95.81 151 ARG A N 1
ATOM 1186 C CA . ARG A 1 151 ? 7.313 0.119 -13.156 1.00 95.81 151 ARG A CA 1
ATOM 1187 C C . ARG A 1 151 ? 8.196 -0.280 -11.980 1.00 95.81 151 ARG A C 1
ATOM 1189 O O . ARG A 1 151 ? 7.686 -0.845 -11.016 1.00 95.81 151 ARG A O 1
ATOM 1196 N N . LEU A 1 152 ? 9.486 0.058 -12.028 1.00 96.31 152 LEU A N 1
ATOM 1197 C CA . LEU A 1 152 ? 10.425 -0.247 -10.947 1.00 96.31 152 LEU A CA 1
ATOM 1198 C C . LEU A 1 152 ? 10.097 0.540 -9.676 1.00 96.31 152 LEU A C 1
ATOM 1200 O O . LEU A 1 152 ? 9.985 -0.061 -8.616 1.00 96.31 152 LEU A O 1
ATOM 1204 N N . LEU A 1 153 ? 9.841 1.850 -9.776 1.00 96.62 153 LEU A N 1
ATOM 1205 C CA . LEU A 1 153 ? 9.477 2.661 -8.610 1.00 96.62 153 LEU A CA 1
ATOM 1206 C C . LEU A 1 153 ? 8.178 2.162 -7.970 1.00 96.62 153 LEU A C 1
ATOM 1208 O O . LEU A 1 153 ? 8.080 2.049 -6.751 1.00 96.62 153 LEU A O 1
ATOM 1212 N N . ARG A 1 154 ? 7.171 1.841 -8.787 1.00 96.25 154 ARG A N 1
ATOM 1213 C CA . ARG A 1 154 ? 5.909 1.280 -8.299 1.00 96.25 154 ARG A CA 1
ATOM 1214 C C . ARG A 1 154 ? 6.128 -0.071 -7.612 1.00 96.25 154 ARG A C 1
ATOM 1216 O O . ARG A 1 154 ? 5.527 -0.312 -6.564 1.00 96.25 154 ARG A O 1
ATOM 1223 N N . HIS A 1 155 ? 6.985 -0.927 -8.166 1.00 95.12 155 HIS A N 1
ATOM 1224 C CA . HIS A 1 155 ? 7.359 -2.193 -7.540 1.00 95.12 155 HIS A CA 1
ATOM 1225 C C . HIS A 1 155 ? 8.077 -1.975 -6.203 1.00 95.12 155 HIS A C 1
ATOM 1227 O O . HIS A 1 155 ? 7.700 -2.599 -5.217 1.00 95.12 155 HIS A O 1
ATOM 1233 N N . ASP A 1 156 ? 9.028 -1.046 -6.125 1.00 94.62 156 ASP A N 1
ATOM 1234 C CA . ASP A 1 156 ? 9.745 -0.737 -4.883 1.00 94.62 156 ASP A CA 1
ATOM 1235 C C . ASP A 1 156 ? 8.801 -0.235 -3.778 1.00 94.62 156 ASP A C 1
ATOM 1237 O O . ASP A 1 156 ? 8.968 -0.579 -2.608 1.00 94.62 156 ASP A O 1
ATOM 1241 N N . ILE A 1 157 ? 7.773 0.541 -4.142 1.00 94.50 157 ILE A N 1
ATOM 1242 C CA . ILE A 1 157 ? 6.771 1.054 -3.196 1.00 94.50 157 ILE A CA 1
ATOM 1243 C C . ILE A 1 157 ? 5.842 -0.062 -2.703 1.00 94.50 157 ILE A C 1
ATOM 1245 O O . ILE A 1 157 ? 5.560 -0.150 -1.508 1.00 94.50 157 ILE A O 1
ATOM 1249 N N . PHE A 1 158 ? 5.322 -0.895 -3.610 1.00 94.19 158 PHE A N 1
ATOM 1250 C CA . PHE A 1 158 ? 4.226 -1.817 -3.290 1.00 94.19 158 PHE A CA 1
ATOM 1251 C C . PHE A 1 158 ? 4.623 -3.287 -3.192 1.00 94.19 158 PHE A C 1
ATOM 1253 O O . PHE A 1 158 ? 3.786 -4.086 -2.785 1.00 94.19 158 PHE A O 1
ATOM 1260 N N . GLY A 1 159 ? 5.848 -3.676 -3.542 1.00 91.06 159 GLY A N 1
ATOM 1261 C CA . GLY A 1 159 ? 6.282 -5.075 -3.594 1.00 91.06 159 GLY A CA 1
ATOM 1262 C C . GLY A 1 159 ? 6.038 -5.799 -2.271 1.00 91.06 159 GLY A C 1
ATOM 1263 O O . GLY A 1 159 ? 5.285 -6.772 -2.223 1.00 91.06 159 GLY A O 1
ATOM 1264 N N . SER A 1 160 ? 6.548 -5.235 -1.173 1.00 89.69 160 SER A N 1
ATOM 1265 C CA . SER A 1 160 ? 6.352 -5.780 0.177 1.00 89.69 160 SER A CA 1
ATOM 1266 C C . SER A 1 160 ? 4.877 -5.799 0.600 1.00 89.69 160 SER A C 1
ATOM 1268 O O . SER A 1 160 ? 4.398 -6.796 1.141 1.00 89.69 160 SER A O 1
ATOM 1270 N N . ALA A 1 161 ? 4.124 -4.733 0.308 1.00 91.19 161 ALA A N 1
ATOM 1271 C CA . ALA A 1 161 ? 2.697 -4.654 0.610 1.00 91.19 161 ALA A CA 1
ATOM 1272 C C . ALA A 1 161 ? 1.894 -5.725 -0.147 1.00 91.19 161 ALA A C 1
ATOM 1274 O O . ALA A 1 161 ? 1.044 -6.388 0.447 1.00 91.19 161 ALA A O 1
ATOM 1275 N N . LYS A 1 162 ? 2.188 -5.944 -1.435 1.00 91.88 162 LYS A N 1
ATOM 1276 C CA . LYS A 1 162 ? 1.565 -6.992 -2.254 1.00 91.88 162 LYS A CA 1
ATOM 1277 C C . LYS A 1 162 ? 1.864 -8.379 -1.704 1.00 91.88 162 LYS A C 1
ATOM 1279 O O . LYS A 1 162 ? 0.946 -9.190 -1.626 1.00 91.88 162 LYS A O 1
ATOM 1284 N N . ASP A 1 163 ? 3.096 -8.646 -1.282 1.00 89.25 163 ASP A N 1
ATOM 1285 C CA . ASP A 1 163 ? 3.475 -9.943 -0.717 1.00 89.25 163 ASP A CA 1
ATOM 1286 C C . ASP A 1 163 ? 2.743 -10.231 0.600 1.00 89.25 163 ASP A C 1
ATOM 1288 O O . ASP A 1 163 ? 2.205 -11.327 0.786 1.00 89.25 163 ASP A O 1
ATOM 1292 N N . ILE A 1 164 ? 2.632 -9.224 1.472 1.00 89.12 164 ILE A N 1
ATOM 1293 C CA . ILE A 1 164 ? 1.850 -9.301 2.712 1.00 89.12 164 ILE A CA 1
ATOM 1294 C C . ILE A 1 164 ? 0.379 -9.577 2.394 1.00 89.12 164 ILE A C 1
ATOM 1296 O O . ILE A 1 164 ? -0.206 -10.521 2.925 1.00 89.12 164 ILE A O 1
ATOM 1300 N N . LEU A 1 165 ? -0.229 -8.792 1.502 1.00 90.38 165 LEU A N 1
ATOM 1301 C CA . LEU A 1 165 ? -1.632 -8.965 1.131 1.00 90.38 165 LEU A CA 1
ATOM 1302 C C . LEU A 1 165 ? -1.886 -10.328 0.479 1.00 90.38 165 LEU A C 1
ATOM 1304 O O . LEU A 1 165 ? -2.868 -10.984 0.819 1.00 90.38 165 LEU A O 1
ATOM 1308 N N . ARG A 1 166 ? -0.994 -10.796 -0.399 1.00 89.75 166 ARG A N 1
ATOM 1309 C CA . ARG A 1 166 ? -1.085 -12.117 -1.032 1.00 89.75 166 ARG A CA 1
ATOM 1310 C C . ARG A 1 166 ? -1.055 -13.224 0.014 1.00 89.75 166 ARG A C 1
ATOM 1312 O O . ARG A 1 166 ? -1.898 -14.117 -0.030 1.00 89.75 166 ARG A O 1
ATOM 1319 N N . TYR A 1 167 ? -0.147 -13.135 0.984 1.00 86.19 167 TYR A N 1
ATOM 1320 C CA . TYR A 1 167 ? -0.103 -14.072 2.102 1.00 86.19 167 TYR A CA 1
ATOM 1321 C C . TYR A 1 167 ? -1.428 -14.073 2.878 1.00 86.19 167 TYR A C 1
ATOM 1323 O O . TYR A 1 167 ? -2.029 -15.131 3.065 1.00 86.19 167 TYR A O 1
ATOM 1331 N N . LEU A 1 168 ? -1.938 -12.897 3.264 1.00 86.19 168 LEU A N 1
ATOM 1332 C CA . LEU A 1 168 ? -3.207 -12.766 3.991 1.00 86.19 168 LEU A CA 1
ATOM 1333 C C . LEU A 1 168 ? -4.399 -13.320 3.194 1.00 86.19 168 LEU A C 1
ATOM 1335 O O . LEU A 1 168 ? -5.286 -13.954 3.766 1.00 86.19 168 LEU A O 1
ATOM 1339 N N . LEU A 1 169 ? -4.411 -13.126 1.873 1.00 86.38 169 LEU A N 1
ATOM 1340 C CA . LEU A 1 169 ? -5.440 -13.635 0.964 1.00 86.38 169 LEU A CA 1
ATOM 1341 C C . LEU A 1 169 ? -5.352 -15.149 0.709 1.00 86.38 169 LEU A C 1
ATOM 1343 O O . LEU A 1 169 ? -6.332 -15.727 0.249 1.00 86.38 169 LEU A O 1
ATOM 1347 N N . GLN A 1 170 ? -4.236 -15.803 1.026 1.00 83.56 170 GLN A N 1
ATOM 1348 C CA . GLN A 1 170 ? -4.097 -17.262 0.939 1.00 83.56 170 GLN A CA 1
ATOM 1349 C C . GLN A 1 170 ? -4.436 -17.970 2.260 1.00 83.56 170 GLN A C 1
ATOM 1351 O O . GLN A 1 170 ? -4.831 -19.135 2.255 1.00 83.56 170 GLN A O 1
ATOM 1356 N N . GLN A 1 171 ? -4.320 -17.285 3.403 1.00 78.62 171 GLN A N 1
ATOM 1357 C CA . GLN A 1 171 ? -4.634 -17.884 4.704 1.00 78.62 171 GLN A CA 1
ATOM 1358 C C . GLN A 1 171 ? -6.147 -18.020 4.909 1.00 78.62 171 GLN A C 1
ATOM 1360 O O . GLN A 1 171 ? -6.878 -17.035 4.827 1.00 78.62 171 GLN A O 1
ATOM 1365 N N . ASN A 1 172 ? -6.631 -19.232 5.194 1.00 65.06 172 ASN A N 1
ATOM 1366 C CA . ASN A 1 172 ? -8.032 -19.491 5.569 1.00 65.06 172 ASN A CA 1
ATOM 1367 C C . ASN A 1 172 ? -8.270 -19.400 7.087 1.00 65.06 172 ASN A C 1
ATOM 1369 O O . ASN A 1 172 ? -9.408 -19.245 7.518 1.00 65.06 172 ASN A O 1
ATOM 1373 N N . ASP A 1 173 ? -7.209 -19.495 7.892 1.00 63.31 173 ASP A N 1
ATOM 1374 C CA . ASP A 1 173 ? -7.295 -19.563 9.349 1.00 63.31 173 ASP A CA 1
ATOM 1375 C C . ASP A 1 173 ? -6.776 -18.271 9.999 1.00 63.31 173 ASP A C 1
ATOM 1377 O O . ASP A 1 173 ? -5.587 -17.944 9.939 1.00 63.31 173 ASP A O 1
ATOM 1381 N N . LEU A 1 174 ? -7.690 -17.542 10.646 1.00 57.28 174 LEU A N 1
ATOM 1382 C CA . LEU A 1 174 ? -7.422 -16.286 11.349 1.00 57.28 174 LEU A CA 1
ATOM 1383 C C . LEU A 1 174 ? -6.463 -16.466 12.540 1.00 57.28 174 LEU A C 1
ATOM 1385 O O . LEU A 1 174 ? -5.822 -15.501 12.957 1.00 57.28 174 LEU A O 1
ATOM 1389 N N . THR A 1 175 ? -6.321 -17.681 13.081 1.00 55.09 175 THR A N 1
ATOM 1390 C CA . THR A 1 175 ? -5.421 -17.951 14.214 1.00 55.09 175 THR A CA 1
ATOM 1391 C C . THR A 1 175 ? -3.945 -17.837 13.823 1.00 55.09 175 THR A C 1
ATOM 1393 O O . THR A 1 175 ? -3.140 -17.323 14.605 1.00 55.09 175 THR A O 1
ATOM 1396 N N . ARG A 1 176 ? -3.589 -18.202 12.581 1.00 55.97 176 ARG A N 1
ATOM 1397 C CA . ARG A 1 176 ? -2.221 -18.091 12.037 1.00 55.97 176 ARG A CA 1
ATOM 1398 C C . ARG A 1 176 ? -1.797 -16.653 11.737 1.00 55.97 176 ARG A C 1
ATOM 1400 O O . ARG A 1 176 ? -0.604 -16.368 11.668 1.00 55.97 176 ARG A O 1
ATOM 1407 N N . LEU A 1 177 ? -2.752 -15.731 11.616 1.00 60.22 177 LEU A N 1
ATOM 1408 C CA . LEU A 1 177 ? -2.481 -14.308 11.390 1.00 60.22 177 LEU A CA 1
ATOM 1409 C C . LEU A 1 177 ? -1.902 -13.615 12.630 1.00 60.22 177 LEU A C 1
ATOM 1411 O O . LEU A 1 177 ? -1.182 -12.628 12.505 1.00 60.22 177 LEU A O 1
ATOM 1415 N N . SER A 1 178 ? -2.153 -14.159 13.826 1.00 53.75 178 SER A N 1
ATOM 1416 C CA . SER A 1 178 ? -1.592 -13.639 15.079 1.00 53.75 178 SER A CA 1
ATOM 1417 C C . SER A 1 178 ? -0.061 -13.754 15.139 1.00 53.75 178 SER A C 1
ATOM 1419 O O . SER A 1 178 ? 0.599 -12.854 15.659 1.00 53.75 178 SER A O 1
ATOM 1421 N N . TYR A 1 179 ? 0.505 -14.804 14.533 1.00 50.06 179 TYR A N 1
ATOM 1422 C CA . TYR A 1 179 ? 1.952 -15.000 14.406 1.00 50.06 179 TYR A CA 1
ATOM 1423 C C . TYR A 1 179 ? 2.584 -14.057 13.379 1.00 50.06 179 TYR A C 1
ATOM 1425 O O . TYR A 1 179 ? 3.721 -13.642 13.559 1.00 50.06 179 TYR A O 1
ATOM 1433 N N . PHE A 1 180 ? 1.838 -13.644 12.348 1.00 54.75 180 PHE A N 1
ATOM 1434 C CA . PHE A 1 180 ? 2.317 -12.674 11.356 1.00 54.75 180 PHE A CA 1
ATOM 1435 C C . PHE A 1 180 ? 2.516 -11.269 11.951 1.00 54.75 180 PHE A C 1
ATOM 1437 O O . PHE A 1 180 ? 3.225 -10.449 11.396 1.00 54.75 180 PHE A O 1
ATOM 1444 N N . SER A 1 181 ? 1.935 -10.969 13.116 1.00 52.94 181 SER A N 1
ATOM 1445 C CA . SER A 1 181 ? 2.167 -9.691 13.801 1.00 52.94 181 SER A CA 1
ATOM 1446 C C . SER A 1 181 ? 3.515 -9.633 14.553 1.00 52.94 181 SER A C 1
ATOM 1448 O O . SER A 1 181 ? 3.778 -8.639 15.243 1.00 52.94 181 SER A O 1
ATOM 1450 N N . SER A 1 182 ? 4.366 -10.670 14.491 1.00 46.56 182 SER A N 1
ATOM 1451 C CA . SER A 1 182 ? 5.634 -10.705 15.227 1.00 46.56 182 SER A CA 1
ATOM 1452 C C . SER A 1 182 ? 6.762 -9.964 14.494 1.00 46.56 182 SER A C 1
ATOM 1454 O O . SER A 1 182 ? 7.407 -10.513 13.611 1.00 46.56 182 SER A O 1
ATOM 1456 N N . LYS A 1 183 ? 7.010 -8.726 14.938 1.00 50.47 183 LYS A N 1
ATOM 1457 C CA . LYS A 1 183 ? 8.231 -7.891 14.846 1.00 50.47 183 LYS A CA 1
ATOM 1458 C C . LYS A 1 183 ? 8.908 -7.600 13.491 1.00 50.47 183 LYS A C 1
ATOM 1460 O O . LYS A 1 183 ? 9.554 -6.563 13.444 1.00 50.47 183 LYS A O 1
ATOM 1465 N N . ASP A 1 184 ? 8.738 -8.390 12.432 1.00 53.91 184 ASP A N 1
ATOM 1466 C CA . ASP A 1 184 ? 9.518 -8.244 11.181 1.00 53.91 184 ASP A CA 1
ATOM 1467 C C . ASP A 1 184 ? 8.676 -8.244 9.890 1.00 53.91 184 ASP A C 1
ATOM 1469 O O . ASP A 1 184 ? 9.201 -8.254 8.781 1.00 53.91 184 ASP A O 1
ATOM 1473 N N . SER A 1 185 ? 7.347 -8.224 10.001 1.00 62.56 185 SER A N 1
ATOM 1474 C CA . SER A 1 185 ? 6.455 -8.541 8.874 1.00 62.56 185 SER A CA 1
ATOM 1475 C C . SER A 1 185 ? 6.031 -7.353 8.002 1.00 62.56 185 SER A C 1
ATOM 1477 O O . SER A 1 185 ? 5.096 -7.483 7.221 1.00 62.56 185 SER A O 1
ATOM 1479 N N . GLY A 1 186 ? 6.687 -6.193 8.118 1.00 75.44 186 GLY A N 1
ATOM 1480 C CA . GLY A 1 186 ? 6.443 -5.027 7.249 1.00 75.44 186 GLY A CA 1
ATOM 1481 C C . GLY A 1 186 ? 5.055 -4.365 7.361 1.00 75.44 186 GLY A C 1
ATOM 1482 O O . GLY A 1 186 ? 4.818 -3.344 6.713 1.00 75.44 186 GLY A O 1
ATOM 1483 N N . ALA A 1 187 ? 4.142 -4.918 8.169 1.00 86.75 187 ALA A N 1
ATOM 1484 C CA . ALA A 1 187 ? 2.804 -4.388 8.410 1.00 86.75 187 ALA A CA 1
ATOM 1485 C C . ALA A 1 187 ? 2.242 -4.787 9.785 1.00 86.75 187 ALA A C 1
ATOM 1487 O O . ALA A 1 187 ? 2.607 -5.811 10.370 1.00 86.75 187 ALA A O 1
ATOM 1488 N N . HIS A 1 188 ? 1.281 -3.998 10.266 1.00 87.88 188 HIS A N 1
ATOM 1489 C CA . HIS A 1 188 ? 0.499 -4.265 11.469 1.00 87.88 188 HIS A CA 1
ATOM 1490 C C . HIS A 1 188 ? -0.923 -4.704 11.112 1.00 87.88 188 HIS A C 1
ATOM 1492 O O . HIS A 1 188 ? -1.564 -4.120 10.243 1.00 87.88 188 HIS A O 1
ATOM 1498 N N . LEU A 1 189 ? -1.426 -5.726 11.809 1.00 89.19 189 LEU A N 1
ATOM 1499 C CA . LEU A 1 189 ? -2.760 -6.284 11.580 1.00 89.19 189 LEU A CA 1
ATOM 1500 C C . LEU A 1 189 ? -3.702 -5.921 12.728 1.00 89.19 189 LEU A C 1
ATOM 1502 O O . LEU A 1 189 ? -3.390 -6.167 13.895 1.00 89.19 189 LEU A O 1
ATOM 1506 N N . TYR A 1 190 ? -4.885 -5.416 12.390 1.00 89.69 190 TYR A N 1
ATOM 1507 C CA . TYR A 1 190 ? -5.963 -5.146 13.335 1.00 89.69 190 TYR A CA 1
ATOM 1508 C C . TYR A 1 190 ? -7.186 -5.988 12.972 1.00 89.69 190 TYR A C 1
ATOM 1510 O O . TYR A 1 190 ? -7.827 -5.797 11.937 1.00 89.69 190 TYR A O 1
ATOM 1518 N N . LEU A 1 191 ? -7.482 -6.965 13.827 1.00 88.50 191 LEU A N 1
ATOM 1519 C CA . LEU A 1 191 ? -8.562 -7.929 13.625 1.00 88.50 191 LEU A CA 1
ATOM 1520 C C . LEU A 1 191 ? -9.921 -7.340 14.017 1.00 88.50 191 LEU A C 1
ATOM 1522 O O . LEU A 1 191 ? -10.004 -6.431 14.845 1.00 88.50 191 LEU A O 1
ATOM 1526 N N . GLY A 1 192 ? -10.994 -7.906 13.461 1.00 87.62 192 GLY A N 1
ATOM 1527 C CA . GLY A 1 192 ? -12.360 -7.481 13.774 1.00 87.62 192 GLY A CA 1
ATOM 1528 C C . GLY A 1 192 ? -12.649 -6.055 13.311 1.00 87.62 192 GLY A C 1
ATOM 1529 O O . GLY A 1 192 ? -13.425 -5.353 13.952 1.00 87.62 192 GLY A O 1
ATOM 1530 N N . ALA A 1 193 ? -11.992 -5.623 12.234 1.00 91.94 193 ALA A N 1
ATOM 1531 C CA . ALA A 1 193 ? -12.196 -4.309 11.661 1.00 91.94 193 ALA A CA 1
ATOM 1532 C C . ALA A 1 193 ? -13.610 -4.202 11.071 1.00 91.94 193 ALA A C 1
ATOM 1534 O O . ALA A 1 193 ? -14.091 -5.130 10.421 1.00 91.94 193 ALA A O 1
ATOM 1535 N N . GLN A 1 194 ? -14.272 -3.076 11.299 1.00 93.56 194 GLN A N 1
ATOM 1536 C CA . GLN A 1 194 ? -15.621 -2.768 10.831 1.00 93.56 194 GLN A CA 1
ATOM 1537 C C . GLN A 1 194 ? -15.716 -1.287 10.487 1.00 93.56 194 GLN A C 1
ATOM 1539 O O . GLN A 1 194 ? -14.946 -0.478 11.001 1.00 93.56 194 GLN A O 1
ATOM 1544 N N . ILE A 1 195 ? -16.695 -0.935 9.657 1.00 93.25 195 ILE A N 1
ATOM 1545 C CA . ILE A 1 195 ? -16.974 0.450 9.275 1.00 93.25 195 ILE A CA 1
ATOM 1546 C C . ILE A 1 195 ? -18.280 0.884 9.950 1.00 93.25 195 ILE A C 1
ATOM 1548 O O . ILE A 1 195 ? -19.351 0.679 9.378 1.00 93.25 195 ILE A O 1
ATOM 1552 N N . PRO A 1 196 ? -18.236 1.408 11.191 1.00 90.00 196 PRO A N 1
ATOM 1553 C CA . PRO A 1 196 ? -19.435 1.815 11.921 1.00 90.00 196 PRO A CA 1
ATOM 1554 C C . PRO A 1 196 ? -20.141 3.036 11.333 1.00 90.00 196 PRO A C 1
ATOM 1556 O O . PRO A 1 196 ? -21.345 3.170 11.535 1.00 90.00 196 PRO A O 1
ATOM 1559 N N . GLN A 1 197 ? -19.421 3.931 10.653 1.00 90.25 197 GLN A N 1
ATOM 1560 C CA . GLN A 1 197 ? -19.973 5.198 10.180 1.00 90.25 197 GLN A CA 1
ATOM 1561 C C . GLN A 1 197 ? -19.284 5.665 8.899 1.00 90.25 197 GLN A C 1
ATOM 1563 O O . GLN A 1 197 ? -18.066 5.558 8.771 1.00 90.25 197 GLN A O 1
ATOM 1568 N N . ILE A 1 198 ? -20.076 6.232 7.989 1.00 92.25 198 ILE A N 1
ATOM 1569 C CA . ILE A 1 198 ? -19.626 7.015 6.836 1.00 92.25 198 ILE A CA 1
ATOM 1570 C C . ILE A 1 198 ? -20.201 8.422 6.997 1.00 92.25 198 ILE A C 1
ATOM 1572 O O . ILE A 1 198 ? -21.363 8.576 7.380 1.00 92.25 198 ILE A O 1
ATOM 1576 N N . PHE A 1 199 ? -19.398 9.445 6.739 1.00 90.94 199 PHE A N 1
ATOM 1577 C CA . PHE A 1 199 ? -19.805 10.839 6.849 1.00 90.94 199 PHE A CA 1
ATOM 1578 C C . PHE A 1 199 ? -19.057 11.708 5.838 1.00 90.94 199 PHE A C 1
ATOM 1580 O O . PHE A 1 199 ? -18.105 11.277 5.195 1.00 90.94 199 PHE A O 1
ATOM 1587 N N . ILE A 1 200 ? -19.519 12.942 5.675 1.00 88.94 200 ILE A N 1
ATOM 1588 C CA . ILE A 1 200 ? -18.860 13.937 4.834 1.00 88.94 200 ILE A CA 1
ATOM 1589 C C . ILE A 1 200 ? -18.234 14.968 5.767 1.00 88.94 200 ILE A C 1
ATOM 1591 O O . ILE A 1 200 ? -18.906 15.483 6.663 1.00 88.94 200 ILE A O 1
ATOM 1595 N N . ASN A 1 201 ? -16.940 15.217 5.594 1.00 86.25 201 ASN A N 1
ATOM 1596 C CA . ASN A 1 201 ? -16.203 16.189 6.393 1.00 86.25 201 ASN A CA 1
ATOM 1597 C C . ASN A 1 201 ? -16.536 17.630 5.950 1.00 86.25 201 ASN A C 1
ATOM 1599 O O . ASN A 1 201 ? -17.116 17.853 4.890 1.00 86.25 201 ASN A O 1
ATOM 1603 N N . GLU A 1 202 ? -16.112 18.630 6.720 1.00 84.50 202 GLU A N 1
ATOM 1604 C CA . GLU A 1 202 ? -16.307 20.066 6.450 1.00 84.50 202 GLU A CA 1
ATOM 1605 C C . GLU A 1 202 ? -15.742 20.509 5.086 1.00 84.50 202 GLU A C 1
ATOM 1607 O O . GLU A 1 202 ? -16.171 21.511 4.521 1.00 84.50 202 GLU A O 1
ATOM 1612 N N . ARG A 1 203 ? -14.799 19.738 4.530 1.00 85.38 203 ARG A N 1
ATOM 1613 C CA . ARG A 1 203 ? -14.210 19.940 3.196 1.00 85.38 203 ARG A CA 1
ATOM 1614 C C . ARG A 1 203 ? -15.001 19.283 2.058 1.00 85.38 203 ARG A C 1
ATOM 1616 O O . ARG A 1 203 ? -14.518 19.254 0.932 1.00 85.38 203 ARG A O 1
ATOM 1623 N N . ASN A 1 204 ? -16.195 18.755 2.333 1.00 83.62 204 ASN A N 1
ATOM 1624 C CA . ASN A 1 204 ? -17.008 17.960 1.405 1.00 83.62 204 ASN A CA 1
ATOM 1625 C C . ASN A 1 204 ? -16.317 16.677 0.904 1.00 83.62 204 ASN A C 1
ATOM 1627 O O . ASN A 1 204 ? -16.614 16.182 -0.182 1.00 83.62 204 ASN A O 1
ATOM 1631 N N . GLU A 1 205 ? -15.407 16.123 1.703 1.00 86.94 205 GLU A N 1
ATOM 1632 C CA . GLU A 1 205 ? -14.723 14.861 1.414 1.00 86.94 205 GLU A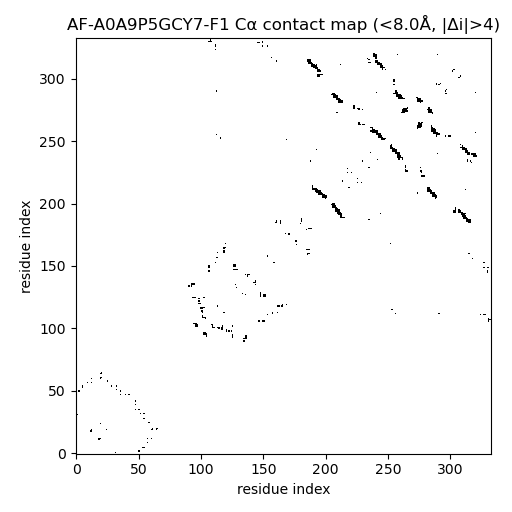 CA 1
ATOM 1633 C C . GLU A 1 205 ? -15.444 13.701 2.111 1.00 86.94 205 GLU A C 1
ATOM 1635 O O . GLU A 1 205 ? -15.871 13.828 3.261 1.00 86.94 205 GLU A O 1
ATOM 1640 N N . LEU A 1 206 ? -15.593 12.574 1.409 1.00 90.38 206 LEU A N 1
ATOM 1641 C CA . LEU A 1 206 ? -16.193 11.364 1.966 1.00 90.38 206 LEU A CA 1
ATOM 1642 C C . LEU A 1 206 ? -15.188 10.660 2.882 1.00 90.38 206 LEU A C 1
ATOM 1644 O O . LEU A 1 206 ? -14.160 10.159 2.423 1.00 90.38 206 LEU A O 1
ATOM 1648 N N . GLU A 1 207 ? -15.530 10.574 4.160 1.00 93.12 207 GLU A N 1
ATOM 1649 C CA . GLU A 1 207 ? -14.745 9.902 5.185 1.00 93.12 207 GLU A CA 1
ATOM 1650 C C . GLU A 1 207 ? -15.552 8.770 5.826 1.00 93.12 207 GLU A C 1
ATOM 1652 O O . GLU A 1 207 ? -16.785 8.732 5.817 1.00 93.12 207 GLU A O 1
ATOM 1657 N N . ALA A 1 208 ? -14.839 7.811 6.393 1.00 92.94 208 ALA A N 1
ATOM 1658 C CA . ALA A 1 208 ? -15.409 6.710 7.135 1.00 92.94 208 ALA A CA 1
ATOM 1659 C C . ALA A 1 208 ? -14.641 6.514 8.437 1.00 92.94 208 ALA A C 1
ATOM 1661 O O . ALA A 1 208 ? -13.430 6.715 8.510 1.00 92.94 208 ALA A O 1
ATOM 1662 N N . THR A 1 209 ? -15.341 6.083 9.476 1.00 93.31 209 THR A N 1
ATOM 1663 C CA . THR A 1 209 ? -14.699 5.594 10.692 1.00 93.31 209 THR A CA 1
ATOM 1664 C C . THR A 1 209 ? -14.492 4.098 10.556 1.00 93.31 209 THR A C 1
ATOM 1666 O O . THR A 1 209 ? -15.435 3.381 10.233 1.00 93.31 209 THR A O 1
ATOM 1669 N N . VAL A 1 210 ? -13.280 3.621 10.836 1.00 94.06 210 VAL A N 1
ATOM 1670 C CA . VAL A 1 210 ? -12.957 2.193 10.924 1.00 94.06 210 VAL A CA 1
ATOM 1671 C C . VAL A 1 210 ? -12.661 1.859 12.377 1.00 94.06 210 VAL A C 1
ATOM 1673 O O . VAL A 1 210 ? -11.733 2.413 12.962 1.00 94.06 210 VAL A O 1
ATOM 1676 N N . SER A 1 211 ? -13.442 0.957 12.966 1.00 93.12 211 SER A N 1
ATOM 1677 C CA . SER A 1 211 ? -13.230 0.433 14.319 1.00 93.12 211 SER A CA 1
ATOM 1678 C C . SER A 1 211 ? -12.620 -0.957 14.266 1.00 93.12 211 SER A C 1
ATOM 1680 O O . SER A 1 211 ? -12.996 -1.736 13.397 1.00 93.12 211 SER A O 1
ATOM 1682 N N . PHE A 1 212 ? -11.745 -1.309 15.203 1.00 92.31 212 PHE A N 1
ATOM 1683 C CA . PHE A 1 212 ? -11.086 -2.619 15.240 1.00 92.31 212 PHE A CA 1
ATOM 1684 C C . PHE A 1 212 ? -10.829 -3.094 16.676 1.00 92.31 212 PHE A C 1
ATOM 1686 O O . PHE A 1 212 ? -11.040 -2.362 17.642 1.00 92.31 212 PHE A O 1
ATOM 1693 N N . ALA A 1 213 ? -10.385 -4.340 16.846 1.00 88.50 213 ALA A N 1
ATOM 1694 C CA . ALA A 1 213 ? -10.035 -4.868 18.160 1.00 88.50 213 ALA A CA 1
ATOM 1695 C C . ALA A 1 213 ? -8.702 -4.290 18.663 1.00 88.50 213 ALA A C 1
ATOM 1697 O O . ALA A 1 213 ? -7.709 -4.254 17.933 1.00 88.50 213 ALA A O 1
ATOM 1698 N N . SER A 1 214 ? -8.654 -3.887 19.936 1.00 84.06 214 SER A N 1
ATOM 1699 C CA . SER A 1 214 ? -7.431 -3.349 20.540 1.00 84.06 214 SER A CA 1
ATOM 1700 C C . SER A 1 214 ? -6.287 -4.371 20.504 1.00 84.06 214 SER A C 1
ATOM 1702 O O . SER A 1 214 ? -6.492 -5.520 20.917 1.00 84.06 214 SER A O 1
ATOM 1704 N N . PRO A 1 215 ? -5.065 -3.963 20.104 1.00 81.56 215 PRO A N 1
ATOM 1705 C CA . PRO A 1 215 ? -3.894 -4.829 20.165 1.00 81.56 215 PRO A CA 1
ATOM 1706 C C . PRO A 1 215 ? -3.674 -5.382 21.578 1.00 81.56 215 PRO A C 1
ATOM 1708 O O . PRO A 1 215 ? -3.884 -4.684 22.576 1.00 81.56 215 PRO A O 1
ATOM 1711 N N . LEU A 1 216 ? -3.201 -6.627 21.683 1.00 76.19 216 LEU A N 1
ATOM 1712 C CA . LEU A 1 216 ? -2.984 -7.295 22.974 1.00 76.19 216 LEU A CA 1
ATOM 1713 C C . LEU A 1 216 ? -2.013 -6.524 23.885 1.00 76.19 216 LEU A C 1
ATOM 1715 O O . LEU A 1 216 ? -2.166 -6.548 25.106 1.00 76.19 216 LEU A O 1
ATOM 1719 N N . GLN A 1 217 ? -1.048 -5.814 23.291 1.00 78.44 217 GLN A N 1
ATOM 1720 C CA . GLN A 1 217 ? -0.064 -4.983 23.991 1.00 78.44 217 GLN A CA 1
ATOM 1721 C C . GLN A 1 217 ? -0.705 -3.764 24.669 1.00 78.44 217 GLN A C 1
ATOM 1723 O O . GLN A 1 217 ? -0.226 -3.315 25.708 1.00 78.44 217 GLN A O 1
ATOM 1728 N N . VAL A 1 218 ? -1.794 -3.251 24.092 1.00 80.50 218 VAL A N 1
ATOM 1729 C CA . VAL A 1 218 ? -2.519 -2.064 24.566 1.00 80.50 218 VAL A CA 1
ATOM 1730 C C . VAL A 1 218 ? -3.638 -2.462 25.520 1.00 80.50 218 VAL A C 1
ATOM 1732 O O . VAL A 1 218 ? -3.865 -1.790 26.521 1.00 80.50 218 VAL A O 1
ATOM 1735 N N . ARG A 1 219 ? -4.295 -3.604 25.274 1.00 76.06 219 ARG A N 1
ATOM 1736 C CA . ARG A 1 219 ? -5.444 -4.082 26.060 1.00 76.06 219 ARG A CA 1
ATOM 1737 C C . ARG A 1 219 ? -5.155 -4.214 27.560 1.00 76.06 219 ARG A C 1
ATOM 1739 O O . ARG A 1 219 ? -6.061 -4.039 28.364 1.00 76.06 219 ARG A O 1
ATOM 1746 N N . LYS A 1 220 ? -3.913 -4.532 27.939 1.00 76.88 220 LYS A N 1
ATOM 1747 C CA . LYS A 1 220 ? -3.497 -4.700 29.344 1.00 76.88 220 LYS A CA 1
ATOM 1748 C C . LYS A 1 220 ? -3.076 -3.394 30.032 1.00 76.88 220 LYS A C 1
ATOM 1750 O O . LYS A 1 220 ? -2.781 -3.417 31.221 1.00 76.88 220 LYS A O 1
ATOM 1755 N N . LYS A 1 221 ? -2.993 -2.283 29.298 1.00 80.88 221 LYS A N 1
ATOM 1756 C CA . LYS A 1 221 ? -2.456 -1.012 29.793 1.00 80.88 221 LYS A CA 1
ATOM 1757 C C . LYS A 1 221 ? -3.555 -0.103 30.325 1.00 80.88 221 LYS A C 1
ATOM 1759 O O . LYS A 1 221 ? -4.665 -0.096 29.795 1.00 80.88 221 LYS A O 1
ATOM 1764 N N . ALA A 1 222 ? -3.220 0.697 31.336 1.00 82.00 222 ALA A N 1
ATOM 1765 C CA . ALA A 1 222 ? -4.084 1.772 31.808 1.00 82.00 222 ALA A CA 1
ATOM 1766 C C . ALA A 1 222 ? -4.260 2.831 30.714 1.00 82.00 222 ALA A C 1
ATOM 1768 O O . ALA A 1 222 ? -3.372 3.046 29.894 1.00 82.00 222 ALA A O 1
ATOM 1769 N N . SER A 1 223 ? -5.391 3.529 30.712 1.00 80.75 223 SER A N 1
ATOM 1770 C CA . SER A 1 223 ? -5.776 4.381 29.585 1.00 80.75 223 SER A CA 1
ATOM 1771 C C . SER A 1 223 ? -4.756 5.480 29.229 1.00 80.75 223 SER A C 1
ATOM 1773 O O . SER A 1 223 ? -4.481 5.705 28.056 1.00 80.75 223 SER A O 1
ATOM 1775 N N . ASN A 1 224 ? -4.087 6.081 30.220 1.00 81.31 224 ASN A N 1
ATOM 1776 C CA . ASN A 1 224 ? -3.018 7.062 29.973 1.00 81.31 224 ASN A CA 1
ATOM 1777 C C . ASN A 1 224 ? -1.784 6.441 29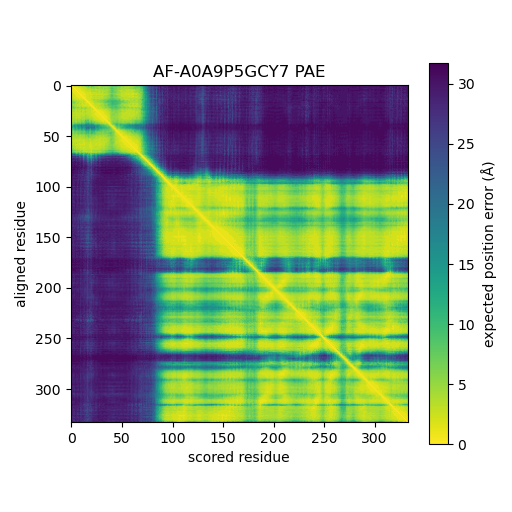.296 1.00 81.31 224 ASN A C 1
ATOM 1779 O O . ASN A 1 224 ? -1.138 7.079 28.468 1.00 81.31 224 ASN A O 1
ATOM 1783 N N . GLU A 1 225 ? -1.455 5.192 29.632 1.00 82.12 225 GLU A N 1
ATOM 1784 C CA . GLU A 1 225 ? -0.385 4.454 28.959 1.00 82.12 225 GLU A CA 1
ATOM 1785 C C . GLU A 1 225 ? -0.789 4.023 27.549 1.00 82.12 225 GLU A C 1
ATOM 1787 O O . GLU A 1 225 ? 0.075 3.928 26.683 1.00 82.12 225 GLU A O 1
ATOM 1792 N N . GLN A 1 226 ? -2.081 3.774 27.301 1.00 81.88 226 GLN A N 1
ATOM 1793 C CA . GLN A 1 226 ? -2.583 3.508 25.951 1.00 81.88 226 GLN A CA 1
ATOM 1794 C C . GLN A 1 226 ? -2.416 4.743 25.062 1.00 81.88 226 GLN A C 1
ATOM 1796 O O . GLN A 1 226 ? -1.922 4.604 23.947 1.00 81.88 226 GLN A O 1
ATOM 1801 N N . CYS A 1 227 ? -2.752 5.939 25.567 1.00 81.81 227 CYS A N 1
ATOM 1802 C CA . CYS A 1 227 ? -2.531 7.198 24.845 1.00 81.81 227 CYS A CA 1
ATOM 1803 C C . CYS A 1 227 ? -1.061 7.358 24.453 1.00 81.81 227 CYS A C 1
ATOM 1805 O O . CYS A 1 227 ? -0.759 7.533 23.276 1.00 81.81 227 CYS A O 1
ATOM 1807 N N . ARG A 1 228 ? -0.149 7.228 25.428 1.00 84.06 228 ARG A N 1
ATOM 1808 C CA . ARG A 1 228 ? 1.298 7.325 25.180 1.00 84.06 228 ARG A CA 1
ATOM 1809 C C . ARG A 1 228 ? 1.766 6.291 24.165 1.00 84.06 228 ARG A C 1
ATOM 1811 O O . ARG A 1 228 ? 2.473 6.631 23.233 1.00 84.06 228 ARG A O 1
ATOM 1818 N N . TRP A 1 229 ? 1.309 5.046 24.290 1.00 86.38 229 TRP A N 1
ATOM 1819 C CA . TRP A 1 229 ? 1.684 3.992 23.352 1.00 86.38 229 TRP A CA 1
ATOM 1820 C C . TRP A 1 229 ? 1.264 4.310 21.914 1.00 86.38 229 TRP A C 1
ATOM 1822 O O . TRP A 1 229 ? 2.063 4.119 21.005 1.00 86.38 229 TRP A O 1
ATOM 1832 N N . TRP A 1 230 ? 0.043 4.811 21.698 1.00 84.62 230 TRP A N 1
ATOM 1833 C CA . TRP A 1 230 ? -0.416 5.191 20.359 1.00 84.62 230 TRP A CA 1
ATOM 1834 C C . TRP A 1 230 ? 0.334 6.402 19.803 1.00 84.62 230 TRP A C 1
ATOM 1836 O O . TRP A 1 230 ? 0.614 6.421 18.605 1.00 84.62 230 TRP A O 1
ATOM 1846 N N . GLN A 1 231 ? 0.669 7.377 20.653 1.00 82.88 231 GLN A N 1
ATOM 1847 C CA . GLN A 1 231 ? 1.461 8.557 20.284 1.00 82.88 231 GLN A CA 1
ATOM 1848 C C . GLN A 1 231 ? 2.898 8.190 19.903 1.00 82.88 231 GLN A C 1
ATOM 1850 O O . GLN A 1 231 ? 3.392 8.658 18.885 1.00 82.88 231 GLN A O 1
ATOM 1855 N N . ASP A 1 232 ? 3.540 7.320 20.682 1.00 84.75 232 ASP A N 1
ATOM 1856 C CA . ASP A 1 232 ? 4.924 6.898 20.452 1.00 84.75 232 ASP A CA 1
ATOM 1857 C C . ASP A 1 232 ? 5.036 5.865 19.317 1.00 84.75 232 ASP A C 1
ATOM 1859 O O . ASP A 1 232 ? 6.115 5.630 18.770 1.00 84.75 232 ASP A O 1
ATOM 1863 N N . SER A 1 233 ? 3.933 5.193 18.972 1.00 82.56 233 SER A N 1
ATOM 1864 C CA . SER A 1 233 ? 3.908 4.230 17.875 1.00 82.56 233 SER A CA 1
ATOM 1865 C C . SER A 1 233 ? 3.729 4.929 16.529 1.00 82.56 233 SER A C 1
ATOM 1867 O O . SER A 1 233 ? 2.721 5.601 16.333 1.00 82.56 233 SER A O 1
ATOM 1869 N N . ASN A 1 234 ? 4.609 4.636 15.564 1.00 82.44 234 ASN A N 1
ATOM 1870 C CA . ASN A 1 234 ? 4.475 5.028 14.146 1.00 82.44 234 ASN A CA 1
ATOM 1871 C C . ASN A 1 234 ? 3.369 4.237 13.408 1.00 82.44 234 ASN A C 1
ATOM 1873 O O . ASN A 1 234 ? 3.532 3.836 12.256 1.00 82.44 234 ASN A O 1
ATOM 1877 N N . ARG A 1 235 ? 2.291 3.886 14.110 1.00 87.00 235 ARG A N 1
ATOM 1878 C CA . ARG A 1 235 ? 1.183 3.064 13.617 1.00 87.00 235 ARG A CA 1
ATOM 1879 C C . ARG A 1 235 ? 0.010 3.956 13.267 1.00 87.00 235 ARG A C 1
ATOM 1881 O O . ARG A 1 235 ? -0.316 4.840 14.063 1.00 87.00 235 ARG A O 1
ATOM 1888 N N . LEU A 1 236 ? -0.661 3.657 12.154 1.00 88.00 236 LEU A N 1
ATOM 1889 C CA . LEU A 1 236 ? -1.853 4.379 11.694 1.00 88.00 236 LEU A CA 1
ATOM 1890 C C . LEU A 1 236 ? -1.631 5.902 11.649 1.00 88.00 236 LEU A C 1
ATOM 1892 O O . LEU A 1 236 ? -2.482 6.662 12.106 1.00 88.00 236 LEU A O 1
ATOM 1896 N N . GLU A 1 237 ? -0.455 6.328 11.182 1.00 89.75 237 GLU A N 1
ATOM 1897 C CA . GLU A 1 237 ? -0.107 7.746 11.056 1.00 89.75 237 GLU A CA 1
ATOM 1898 C C . GLU A 1 237 ? -1.031 8.467 10.076 1.00 89.75 237 GLU A C 1
ATOM 1900 O O . GLU A 1 237 ? -1.515 7.885 9.107 1.00 89.75 237 GLU A O 1
ATOM 1905 N N . GLU A 1 238 ? -1.256 9.757 10.305 1.00 90.75 238 GLU A N 1
ATOM 1906 C CA . GLU A 1 238 ? -2.047 10.566 9.381 1.00 90.75 238 GLU A CA 1
ATOM 1907 C C . GLU A 1 238 ? -1.372 10.620 8.002 1.00 90.75 238 GLU A C 1
ATOM 1909 O O . GLU A 1 238 ? -0.166 10.830 7.870 1.00 90.75 238 GLU A O 1
ATOM 1914 N N . GLY A 1 239 ? -2.162 10.381 6.959 1.00 90.94 239 GLY A N 1
ATOM 1915 C CA . GLY A 1 239 ? -1.704 10.211 5.586 1.00 90.94 239 GLY A CA 1
ATOM 1916 C C . GLY A 1 239 ? -1.175 8.812 5.260 1.00 90.94 239 GLY A C 1
ATOM 1917 O O . GLY A 1 239 ? -0.805 8.587 4.109 1.00 90.94 239 GLY A O 1
ATOM 1918 N N . SER A 1 240 ? -1.123 7.865 6.206 1.00 93.62 240 SER A N 1
ATOM 1919 C CA . SER A 1 240 ? -0.679 6.503 5.895 1.00 93.62 240 SER A CA 1
ATOM 1920 C C . SER A 1 240 ? -1.723 5.735 5.079 1.00 93.62 240 SER A C 1
ATOM 1922 O O . SER A 1 240 ? -2.936 5.910 5.225 1.00 93.62 240 SER A O 1
ATOM 1924 N N . LEU A 1 241 ? -1.239 4.869 4.192 1.00 95.19 241 LEU A N 1
ATOM 1925 C CA . LEU A 1 241 ? -2.036 3.932 3.422 1.00 95.19 241 LEU A CA 1
ATOM 1926 C C . LEU A 1 241 ? -2.320 2.703 4.281 1.00 95.19 241 LEU A C 1
ATOM 1928 O O . LEU A 1 241 ? -1.406 2.040 4.773 1.00 95.19 241 LEU A O 1
ATOM 1932 N N . VAL A 1 242 ? -3.592 2.355 4.386 1.00 95.25 242 VAL A N 1
ATOM 1933 C CA . VAL A 1 242 ? -4.065 1.137 5.037 1.00 95.25 242 VAL A CA 1
ATOM 1934 C C . VAL A 1 242 ? -4.942 0.350 4.068 1.00 95.25 242 VAL A C 1
ATOM 1936 O O . VAL A 1 242 ? -5.521 0.895 3.129 1.00 95.25 242 VAL A O 1
ATOM 1939 N N . CYS A 1 243 ? -5.042 -0.958 4.270 1.00 95.00 243 CYS A N 1
ATOM 1940 C CA . CYS A 1 243 ? -5.883 -1.830 3.460 1.00 95.00 243 CYS A CA 1
ATOM 1941 C C . CYS A 1 243 ? -6.915 -2.524 4.343 1.00 95.00 243 CYS A C 1
ATOM 1943 O O . CYS A 1 243 ? -6.564 -3.163 5.334 1.00 95.00 243 CYS A O 1
ATOM 1945 N N . PHE A 1 244 ? -8.191 -2.418 3.983 1.00 93.94 244 PHE A N 1
ATOM 1946 C CA . PHE A 1 244 ? -9.255 -3.173 4.630 1.00 93.94 244 PHE A CA 1
ATOM 1947 C C . PHE A 1 244 ? -9.536 -4.436 3.820 1.00 93.94 244 PHE A C 1
ATOM 1949 O O . PHE A 1 244 ? -10.002 -4.369 2.683 1.00 93.94 244 PHE A O 1
ATOM 1956 N N . LEU A 1 245 ? -9.262 -5.590 4.421 1.00 91.69 245 LEU A N 1
ATOM 1957 C CA . LEU A 1 245 ? -9.497 -6.909 3.849 1.00 91.69 245 LEU A CA 1
ATOM 1958 C C . LEU A 1 245 ? -10.775 -7.503 4.423 1.00 91.69 245 LEU A C 1
ATOM 1960 O O . LEU A 1 245 ? -10.949 -7.570 5.638 1.00 91.69 245 LEU A O 1
ATOM 1964 N N . THR A 1 246 ? -11.645 -8.008 3.558 1.00 88.62 246 THR A N 1
ATOM 1965 C CA . THR A 1 246 ? -12.846 -8.731 3.972 1.00 88.62 246 THR A CA 1
ATOM 1966 C C . THR A 1 246 ? -13.014 -10.027 3.195 1.00 88.62 246 THR A C 1
ATOM 1968 O O . THR A 1 246 ? -12.549 -10.162 2.062 1.00 88.62 246 THR A O 1
ATOM 1971 N N . SER A 1 247 ? -13.700 -10.984 3.810 1.00 82.81 247 SER A N 1
ATOM 1972 C CA . SER A 1 247 ? -14.085 -12.246 3.192 1.00 82.81 247 SER A CA 1
ATOM 1973 C C . SER A 1 247 ? -15.596 -12.389 3.311 1.00 82.81 247 SER A C 1
ATOM 1975 O O . SER A 1 247 ? -16.107 -12.587 4.411 1.00 82.81 247 SER A O 1
ATOM 1977 N N . GLN A 1 248 ? -16.312 -12.275 2.190 1.00 71.56 248 GLN A N 1
ATOM 1978 C CA . GLN A 1 248 ? -17.757 -12.499 2.144 1.00 71.56 248 GLN A CA 1
ATOM 1979 C C . GLN A 1 248 ? -18.047 -13.798 1.396 1.00 71.56 248 GLN A C 1
ATOM 1981 O O . GLN A 1 248 ? -17.832 -13.856 0.187 1.00 71.56 248 GLN A O 1
ATOM 1986 N N . GLU A 1 249 ? -18.566 -14.792 2.129 1.00 59.50 249 GLU A N 1
ATOM 1987 C CA . GLU A 1 249 ? -19.057 -16.107 1.669 1.00 59.50 249 GLU A CA 1
ATOM 1988 C C . GLU A 1 249 ? -17.996 -16.969 0.953 1.00 59.50 249 GLU A C 1
ATOM 1990 O O . GLU A 1 249 ? -17.651 -18.040 1.442 1.00 59.50 249 GLU A O 1
ATOM 1995 N N . THR A 1 250 ? -17.418 -16.482 -0.144 1.00 61.56 250 THR A N 1
ATOM 1996 C CA . THR A 1 250 ? -16.347 -17.111 -0.944 1.00 61.56 250 THR A CA 1
ATOM 1997 C C . THR A 1 250 ? -15.418 -16.101 -1.633 1.00 61.56 250 THR A C 1
ATOM 1999 O O . THR A 1 250 ? -14.319 -16.463 -2.055 1.00 61.56 250 THR A O 1
ATOM 2002 N N . HIS A 1 251 ? -15.809 -14.827 -1.729 1.00 71.50 251 HIS A N 1
ATOM 2003 C CA . HIS A 1 251 ? -15.028 -13.794 -2.400 1.00 71.50 251 HIS A CA 1
ATOM 2004 C C . HIS A 1 251 ? -14.304 -12.924 -1.377 1.00 71.50 251 HIS A C 1
ATOM 2006 O O . HIS A 1 251 ? -14.918 -12.221 -0.568 1.00 71.50 251 HIS A O 1
ATOM 2012 N N . ARG A 1 252 ? -12.973 -12.943 -1.448 1.00 84.12 252 ARG A N 1
ATOM 2013 C CA . ARG A 1 252 ? -12.143 -11.988 -0.719 1.00 84.12 252 ARG A CA 1
ATOM 2014 C C . ARG A 1 252 ? -12.130 -10.675 -1.479 1.00 84.12 252 ARG A C 1
ATOM 2016 O O . ARG A 1 252 ? -11.981 -10.665 -2.697 1.00 84.12 252 ARG A O 1
ATOM 2023 N N . ARG A 1 253 ? -12.291 -9.575 -0.760 1.00 88.19 253 ARG A N 1
ATOM 2024 C CA . ARG A 1 253 ? -12.238 -8.225 -1.316 1.00 88.19 253 ARG A CA 1
ATOM 2025 C C . ARG A 1 253 ? -11.318 -7.374 -0.468 1.00 88.19 253 ARG A C 1
ATOM 2027 O O . ARG A 1 253 ? -11.128 -7.639 0.719 1.00 88.19 253 ARG A O 1
ATOM 2034 N N . LEU A 1 254 ? -10.764 -6.355 -1.099 1.00 91.75 254 LEU A N 1
ATOM 2035 C CA . LEU A 1 254 ? -9.897 -5.395 -0.450 1.00 91.75 254 LEU A CA 1
ATOM 2036 C C . LEU A 1 254 ? -10.221 -3.994 -0.935 1.00 91.75 254 LEU A C 1
ATOM 2038 O O . LEU A 1 254 ? -10.709 -3.824 -2.051 1.00 91.75 254 LEU A O 1
ATOM 2042 N N . ILE A 1 255 ? -9.962 -3.018 -0.079 1.00 93.94 255 ILE A N 1
ATOM 2043 C CA . ILE A 1 255 ? -10.085 -1.601 -0.399 1.00 93.94 255 ILE A CA 1
ATOM 2044 C C . ILE A 1 255 ? -8.940 -0.851 0.269 1.00 93.94 255 ILE A C 1
ATOM 2046 O O . ILE A 1 255 ? -8.599 -1.127 1.424 1.00 93.94 255 ILE A O 1
ATOM 2050 N N . PHE A 1 256 ? -8.327 0.067 -0.470 1.00 95.56 256 PHE A N 1
ATOM 2051 C CA . PHE A 1 256 ? -7.261 0.913 0.046 1.00 95.56 256 PHE A CA 1
ATOM 2052 C C . PHE A 1 256 ? -7.839 2.210 0.598 1.00 95.56 256 PHE A C 1
ATOM 2054 O O . PHE A 1 256 ? -8.648 2.887 -0.038 1.00 95.56 256 PHE A O 1
ATOM 2061 N N . LEU A 1 257 ? -7.412 2.552 1.805 1.00 95.19 257 LEU A N 1
ATOM 2062 C CA . LEU A 1 257 ? -7.884 3.704 2.553 1.00 95.19 257 LEU A CA 1
ATOM 2063 C C . LEU A 1 257 ? -6.668 4.517 2.999 1.00 95.19 257 LEU A C 1
ATOM 2065 O O . LEU A 1 257 ? -5.596 3.968 3.235 1.00 95.19 257 LEU A O 1
ATOM 2069 N N . GLU A 1 258 ? -6.829 5.825 3.113 1.00 95.00 258 GLU A N 1
ATOM 2070 C CA . GLU A 1 258 ? -5.818 6.730 3.654 1.00 95.00 258 GLU A CA 1
ATOM 2071 C C . GLU A 1 258 ? -6.299 7.230 5.014 1.00 95.00 258 GLU A C 1
ATOM 2073 O O . GLU A 1 258 ? -7.440 7.684 5.138 1.00 95.00 258 GLU A O 1
ATOM 2078 N N . VAL A 1 259 ? -5.452 7.136 6.037 1.00 93.75 259 VAL A N 1
ATOM 2079 C CA . VAL A 1 259 ? -5.776 7.629 7.380 1.00 93.75 259 VAL A CA 1
ATOM 2080 C C . VAL A 1 259 ? -5.822 9.151 7.354 1.00 93.75 259 VAL A C 1
ATOM 2082 O O . VAL A 1 259 ? -4.853 9.793 6.966 1.00 93.75 259 VAL A O 1
ATOM 2085 N N . THR A 1 260 ? -6.936 9.747 7.772 1.00 90.75 260 THR A N 1
ATOM 2086 C CA . THR A 1 260 ? -7.073 11.212 7.828 1.00 90.75 260 THR A CA 1
ATOM 2087 C C . THR A 1 260 ? -6.895 11.756 9.233 1.00 90.75 260 THR A C 1
ATOM 2089 O O . THR A 1 260 ? -6.352 12.843 9.388 1.00 90.75 260 THR A O 1
ATOM 2092 N N . VAL A 1 261 ? -7.348 11.017 10.250 1.00 89.38 261 VAL A N 1
ATOM 2093 C CA . VAL A 1 261 ? -7.273 11.451 11.649 1.00 89.38 261 VAL A CA 1
ATOM 2094 C C . VAL A 1 261 ? -6.860 10.291 12.543 1.00 89.38 261 VAL A C 1
ATOM 2096 O O . VAL A 1 261 ? -7.553 9.267 12.612 1.00 89.38 261 VAL A O 1
ATOM 2099 N N . LYS A 1 262 ? -5.779 10.500 13.300 1.00 87.25 262 LYS A N 1
ATOM 2100 C CA . LYS A 1 262 ? -5.304 9.602 14.358 1.00 87.25 262 LYS A CA 1
ATOM 2101 C C . LYS A 1 262 ? -5.527 10.257 15.720 1.00 87.25 262 LYS A C 1
ATOM 2103 O O . LYS A 1 262 ? -4.661 10.940 16.261 1.00 87.25 262 LYS A O 1
ATOM 2108 N N . ASN A 1 263 ? -6.688 10.021 16.328 1.00 83.56 263 ASN A N 1
ATOM 2109 C CA . ASN A 1 263 ? -6.958 10.564 17.659 1.00 83.56 263 ASN A CA 1
ATOM 2110 C C . ASN A 1 263 ? -6.492 9.607 18.768 1.00 83.56 263 ASN A C 1
ATOM 2112 O O . ASN A 1 263 ? -7.209 8.681 19.161 1.00 83.56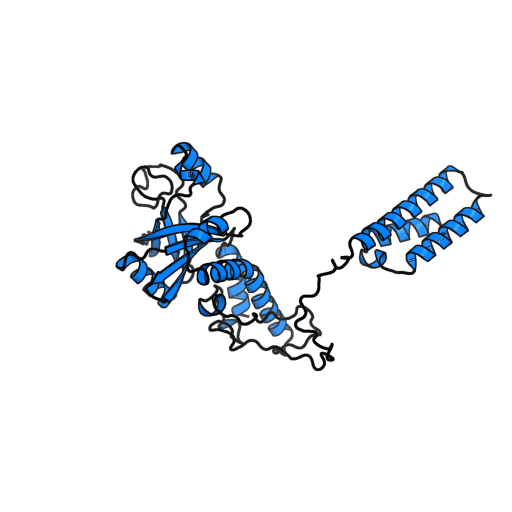 263 ASN A O 1
ATOM 2116 N N . ALA A 1 264 ? -5.286 9.856 19.277 1.00 77.38 264 ALA A N 1
ATOM 2117 C CA . ALA A 1 264 ? -4.697 9.137 20.405 1.00 77.38 264 ALA A CA 1
ATOM 2118 C C . ALA A 1 264 ? -5.000 9.772 21.780 1.00 77.38 264 ALA A C 1
ATOM 2120 O O . ALA A 1 264 ? -4.542 9.244 22.795 1.00 77.38 264 ALA A O 1
ATOM 2121 N N . SER A 1 265 ? -5.738 10.893 21.843 1.00 68.94 265 SER A N 1
ATOM 2122 C CA . SER A 1 265 ? -6.058 11.585 23.098 1.00 68.94 265 SER A CA 1
ATOM 2123 C C . SER A 1 265 ? -7.485 11.292 23.587 1.00 68.94 265 SER A C 1
ATOM 2125 O O . SER A 1 265 ? -8.358 10.836 22.846 1.00 68.94 265 SER A O 1
ATOM 2127 N N . LYS A 1 266 ? -7.725 11.557 24.880 1.00 61.31 266 LYS A N 1
ATOM 2128 C CA . LYS A 1 266 ? -9.054 11.487 25.513 1.00 61.31 266 LYS A CA 1
ATOM 2129 C C . LYS A 1 266 ? -9.869 12.777 25.361 1.00 61.31 266 LYS A C 1
ATOM 2131 O O . LYS A 1 266 ? -10.902 12.914 26.025 1.00 61.31 266 LYS A O 1
ATOM 2136 N N . ASP A 1 267 ? -9.409 13.745 24.569 1.00 55.56 267 ASP A N 1
ATOM 2137 C CA . ASP A 1 267 ? -10.004 15.078 24.596 1.00 55.56 267 ASP A CA 1
ATOM 2138 C C . ASP A 1 267 ? -11.469 15.065 24.163 1.00 55.56 267 ASP A C 1
ATOM 2140 O O . ASP A 1 267 ? -11.851 14.672 23.060 1.00 55.56 267 ASP A O 1
ATOM 2144 N N . ARG A 1 268 ? -12.312 15.543 25.082 1.00 50.16 268 ARG A N 1
ATOM 2145 C CA . ARG A 1 268 ? -13.774 15.560 24.972 1.00 50.16 268 ARG A CA 1
ATOM 2146 C C . ARG A 1 268 ? -14.303 16.590 23.968 1.00 50.16 268 ARG A C 1
ATOM 2148 O O . ARG A 1 268 ? -15.515 16.663 23.796 1.00 50.16 268 ARG A O 1
ATOM 2155 N N . ALA A 1 269 ? -13.435 17.377 23.332 1.00 48.34 269 ALA A N 1
ATOM 2156 C CA . ALA A 1 269 ? -13.824 18.418 22.381 1.00 48.34 269 ALA A CA 1
ATOM 2157 C C . ALA A 1 269 ? -14.293 17.852 21.024 1.00 48.34 269 ALA A C 1
ATOM 2159 O O . ALA A 1 269 ? -15.039 18.511 20.306 1.00 48.34 269 ALA A O 1
ATOM 2160 N N . HIS A 1 270 ? -13.919 16.610 20.692 1.00 49.28 270 HIS A N 1
ATOM 2161 C CA . HIS A 1 270 ? -14.261 15.955 19.424 1.00 49.28 270 HIS A CA 1
ATOM 2162 C C . HIS A 1 270 ? -15.017 14.634 19.632 1.00 49.28 270 HIS A C 1
ATOM 2164 O O . HIS A 1 270 ? -14.701 13.628 19.007 1.00 49.28 270 HIS A O 1
ATOM 2170 N N . GLN A 1 271 ? -16.038 14.632 20.498 1.00 48.62 271 GLN A N 1
ATOM 2171 C CA . GLN A 1 271 ? -16.840 13.440 20.844 1.00 48.62 271 GLN A CA 1
ATOM 2172 C C . GLN A 1 271 ? -17.496 12.712 19.655 1.00 48.62 271 GLN A C 1
ATOM 2174 O O . GLN A 1 271 ? -17.908 11.567 19.815 1.00 48.62 271 GLN A O 1
ATOM 2179 N N . ASN A 1 272 ? -17.552 13.336 18.475 1.00 50.16 272 ASN A N 1
ATOM 2180 C CA . ASN A 1 272 ? -18.143 12.756 17.266 1.00 50.16 272 ASN A CA 1
ATOM 2181 C C . ASN A 1 272 ? -17.106 12.261 16.240 1.00 50.16 272 ASN A C 1
ATOM 2183 O O . ASN A 1 272 ? -17.491 11.856 15.148 1.00 50.16 272 ASN A O 1
ATOM 2187 N N . LYS A 1 273 ? -15.804 12.321 16.553 1.00 62.94 273 LYS A N 1
ATOM 2188 C CA . LYS A 1 273 ? -14.720 11.861 15.671 1.00 62.94 273 LYS A CA 1
ATOM 2189 C C . LYS A 1 273 ? -14.052 10.631 16.301 1.00 62.94 273 LYS A C 1
ATOM 2191 O O . LYS A 1 273 ? -13.988 10.522 17.524 1.00 62.94 273 LYS A O 1
ATOM 2196 N N . SER A 1 274 ? -13.611 9.686 15.470 1.00 74.56 274 SER A N 1
ATOM 2197 C CA . SER A 1 274 ? -12.997 8.415 15.884 1.00 74.56 274 SER A CA 1
ATOM 2198 C C . SER A 1 274 ? -11.957 8.595 16.997 1.00 74.56 274 SER A C 1
ATOM 2200 O O . SER A 1 274 ? -11.196 9.561 16.958 1.00 74.56 274 SER A O 1
ATOM 2202 N N . SER A 1 275 ? -11.879 7.667 17.952 1.00 81.56 275 SER A N 1
ATOM 2203 C CA . SER A 1 275 ? -10.876 7.691 19.026 1.00 81.56 275 SER A CA 1
ATOM 2204 C C . SER A 1 275 ? -10.244 6.316 19.225 1.00 81.56 275 SER A C 1
ATOM 2206 O O . SER A 1 275 ? -10.941 5.298 19.264 1.00 81.56 275 SER A O 1
ATOM 2208 N N . LEU A 1 276 ? -8.917 6.295 19.375 1.00 78.88 276 LEU A N 1
ATOM 2209 C CA . LEU A 1 276 ? -8.120 5.096 19.651 1.00 78.88 276 LEU A CA 1
ATOM 2210 C C . LEU A 1 276 ? -8.103 4.718 21.136 1.00 78.88 276 LEU A C 1
ATOM 2212 O O . LEU A 1 276 ? -7.777 3.580 21.477 1.00 78.88 276 LEU A O 1
ATOM 2216 N N . VAL A 1 277 ? -8.439 5.658 22.024 1.00 76.69 277 VAL A N 1
ATOM 2217 C CA . VAL A 1 277 ? -8.442 5.444 23.473 1.00 76.69 277 VAL A CA 1
ATOM 2218 C C . VAL A 1 277 ? -9.806 5.822 24.031 1.00 76.69 277 VAL A C 1
ATOM 2220 O O . VAL A 1 277 ? -10.076 6.970 24.376 1.00 76.69 277 VAL A O 1
ATOM 2223 N N . SER A 1 278 ? -10.675 4.820 24.140 1.00 71.81 278 SER A N 1
ATOM 2224 C CA . SER A 1 278 ? -12.013 4.966 24.702 1.00 71.81 278 SER A CA 1
ATOM 2225 C C . SER A 1 278 ? -12.287 3.870 25.720 1.00 71.81 278 SER A C 1
ATOM 2227 O O . SER A 1 278 ? -11.989 2.701 25.494 1.00 71.81 278 SER A O 1
ATOM 2229 N N . ASP A 1 279 ? -12.893 4.255 26.843 1.00 66.31 279 ASP A N 1
ATOM 2230 C CA . ASP A 1 279 ? -13.296 3.311 27.889 1.00 66.31 279 ASP A CA 1
ATOM 2231 C C . ASP A 1 279 ? -14.616 2.591 27.525 1.00 66.31 279 ASP A C 1
ATOM 2233 O O . ASP A 1 279 ? -14.973 1.598 28.154 1.00 66.31 279 ASP A O 1
ATOM 2237 N N . ARG A 1 280 ? -15.360 3.095 26.523 1.00 67.00 280 ARG A N 1
ATOM 2238 C CA . ARG A 1 280 ? -16.713 2.623 26.158 1.00 67.00 280 ARG A CA 1
ATOM 2239 C C . ARG A 1 280 ? -16.830 2.017 24.764 1.00 67.00 280 ARG A C 1
ATOM 2241 O O . ARG A 1 280 ? -17.755 1.249 24.522 1.00 67.00 280 ARG A O 1
ATOM 2248 N N . PHE A 1 281 ? -15.925 2.365 23.856 1.00 76.56 281 PHE A N 1
ATOM 2249 C CA . PHE A 1 281 ? -15.988 1.958 22.455 1.00 76.56 281 PHE A CA 1
ATOM 2250 C C . PHE A 1 281 ? -14.675 1.319 22.017 1.00 76.56 281 PHE A C 1
ATOM 2252 O O . PHE A 1 281 ? -13.615 1.615 22.567 1.00 76.56 281 PHE A O 1
ATOM 2259 N N . SER A 1 282 ? -14.750 0.444 21.016 1.00 82.44 282 SER A N 1
ATOM 2260 C CA . SER A 1 282 ? -13.565 -0.110 20.363 1.00 82.44 282 SER A CA 1
ATOM 2261 C C . SER A 1 282 ? -12.718 1.007 19.735 1.00 82.44 282 SER A C 1
ATOM 2263 O O . SER A 1 282 ? -13.283 2.005 19.275 1.00 82.44 282 SER A O 1
ATOM 2265 N N . PRO A 1 283 ? -11.380 0.857 19.700 1.00 88.56 283 PRO A N 1
ATOM 2266 C CA . PRO A 1 283 ? -10.504 1.839 19.079 1.00 88.56 283 PRO A CA 1
ATOM 2267 C C . PRO A 1 283 ? -10.876 2.024 17.612 1.00 88.56 283 PRO A C 1
ATOM 2269 O O . PRO A 1 283 ? -11.204 1.064 16.907 1.00 88.56 283 PRO A O 1
ATOM 2272 N N . SER A 1 284 ? -10.841 3.274 17.171 1.00 91.12 284 SER A N 1
ATOM 2273 C CA . SER A 1 284 ? -11.244 3.661 15.828 1.00 91.12 284 SER A CA 1
ATOM 2274 C C . SER A 1 284 ? -10.368 4.769 15.260 1.00 91.12 284 SER A C 1
ATOM 2276 O O . SER A 1 284 ? -9.823 5.587 16.001 1.00 91.12 284 SER A O 1
ATOM 2278 N N . ILE A 1 285 ? -10.275 4.790 13.934 1.00 92.50 285 ILE A N 1
ATOM 2279 C CA . ILE A 1 285 ? -9.600 5.820 13.138 1.00 92.50 285 ILE A CA 1
ATOM 2280 C C . ILE A 1 285 ? -10.551 6.379 12.085 1.00 92.50 285 ILE A C 1
ATOM 2282 O O . ILE A 1 285 ? -11.498 5.693 11.683 1.00 92.50 285 ILE A O 1
ATOM 2286 N N . THR A 1 286 ? -10.277 7.589 11.608 1.00 93.19 286 THR A N 1
ATOM 2287 C CA . THR A 1 286 ? -10.958 8.145 10.439 1.00 93.19 286 THR A CA 1
ATOM 2288 C C . THR A 1 286 ? -10.091 7.938 9.213 1.00 93.19 286 THR A C 1
ATOM 2290 O O . THR A 1 286 ? -8.877 8.151 9.246 1.00 93.19 286 THR A O 1
ATOM 2293 N N . VAL A 1 287 ? -10.726 7.511 8.131 1.00 94.50 287 VAL A N 1
ATOM 2294 C CA . VAL A 1 287 ? -10.077 7.232 6.859 1.00 94.50 287 VAL A CA 1
ATOM 2295 C C . VAL A 1 287 ? -10.893 7.797 5.705 1.00 94.50 287 VAL A C 1
ATOM 2297 O O . VAL A 1 287 ? -12.107 7.965 5.809 1.00 94.50 287 VAL A O 1
ATOM 2300 N N . LYS A 1 288 ? -10.235 8.021 4.574 1.00 93.94 288 LYS A N 1
ATOM 2301 C CA . LYS A 1 288 ? -10.860 8.306 3.277 1.00 93.94 288 LYS A CA 1
ATOM 2302 C C . LYS A 1 288 ? -10.434 7.255 2.255 1.00 93.94 288 LYS A C 1
ATOM 2304 O O . LYS A 1 288 ? -9.495 6.498 2.493 1.00 93.94 288 LYS A O 1
ATOM 2309 N N . LEU A 1 289 ? -11.103 7.205 1.109 1.00 93.06 289 LEU A N 1
ATOM 2310 C CA . LEU A 1 289 ? -10.691 6.336 0.004 1.00 93.06 289 LEU A CA 1
ATOM 2311 C C . LEU A 1 289 ? -9.351 6.801 -0.582 1.00 93.06 289 LEU A C 1
ATOM 2313 O O . LEU A 1 289 ? -9.194 7.983 -0.888 1.00 93.06 289 LEU A O 1
ATOM 2317 N N . ALA A 1 290 ? -8.403 5.877 -0.765 1.00 91.19 290 ALA A N 1
ATOM 2318 C CA . ALA A 1 290 ? -7.103 6.195 -1.362 1.00 91.19 290 ALA A CA 1
ATOM 2319 C C . ALA A 1 290 ? -7.211 6.449 -2.879 1.00 91.19 290 ALA A C 1
ATOM 2321 O O . ALA A 1 290 ? -6.478 7.270 -3.435 1.00 91.19 290 ALA A O 1
ATOM 2322 N N . ALA A 1 291 ? -8.157 5.785 -3.549 1.00 86.69 291 ALA A N 1
ATOM 2323 C CA . ALA A 1 291 ? -8.577 6.095 -4.906 1.00 86.69 291 ALA A CA 1
ATOM 2324 C C . ALA A 1 291 ? -10.098 6.310 -4.934 1.00 86.69 291 ALA A C 1
ATOM 2326 O O . ALA A 1 291 ? -10.876 5.533 -4.402 1.00 86.69 291 ALA A O 1
ATOM 2327 N N . CYS A 1 292 ? -10.576 7.385 -5.556 1.00 82.56 292 CYS A N 1
ATOM 2328 C CA . CYS A 1 292 ? -12.020 7.614 -5.656 1.00 82.56 292 CYS A CA 1
ATOM 2329 C C . CYS A 1 292 ? -12.582 6.901 -6.898 1.00 82.56 292 CYS A C 1
ATOM 2331 O O . CYS A 1 292 ? -12.964 7.541 -7.876 1.00 82.56 292 CYS A O 1
ATOM 2333 N N . LEU A 1 293 ? -12.558 5.565 -6.890 1.00 87.00 293 LEU A N 1
ATOM 2334 C CA . LEU A 1 293 ? -13.142 4.738 -7.950 1.00 87.00 293 LEU A CA 1
ATOM 2335 C C . LEU A 1 293 ? -14.587 4.360 -7.609 1.00 87.00 293 LEU A C 1
ATOM 2337 O O . LEU A 1 293 ? -14.929 4.108 -6.452 1.00 87.00 293 LEU A O 1
ATOM 2341 N N . GLN A 1 294 ? -15.443 4.251 -8.629 1.00 88.25 294 GLN A N 1
ATOM 2342 C CA . GLN A 1 294 ? -16.852 3.894 -8.436 1.00 88.25 294 GLN A CA 1
ATOM 2343 C C . GLN A 1 294 ? -17.013 2.527 -7.752 1.00 88.25 294 GLN A C 1
ATOM 2345 O O . GLN A 1 294 ? -17.876 2.372 -6.887 1.00 88.25 294 GLN A O 1
ATOM 2350 N N . GLN A 1 295 ? -16.174 1.540 -8.093 1.00 87.25 295 GLN A N 1
ATOM 2351 C CA . GLN A 1 295 ? -16.230 0.223 -7.451 1.00 87.25 295 GLN A CA 1
ATOM 2352 C C . GLN A 1 295 ? -15.848 0.284 -5.965 1.00 87.25 295 GLN A C 1
ATOM 2354 O O . GLN A 1 295 ? -16.464 -0.405 -5.152 1.00 87.25 295 GLN A O 1
ATOM 2359 N N . GLU A 1 296 ? -14.875 1.123 -5.600 1.00 89.31 296 GLU A N 1
ATOM 2360 C CA . GLU A 1 296 ? -14.435 1.292 -4.211 1.00 89.31 296 GLU A CA 1
ATOM 2361 C C . GLU A 1 296 ? -15.504 1.988 -3.363 1.00 89.31 296 GLU A C 1
ATOM 2363 O O . GLU A 1 296 ? -15.790 1.544 -2.253 1.00 89.31 296 GLU A O 1
ATOM 2368 N N . LEU A 1 297 ? -16.189 2.995 -3.915 1.00 91.12 297 LEU A N 1
ATOM 2369 C CA . LEU A 1 297 ? -17.337 3.640 -3.267 1.00 91.12 297 LEU A CA 1
ATOM 2370 C C . LEU A 1 297 ? -18.480 2.653 -2.992 1.00 91.12 297 LEU A C 1
ATOM 2372 O O . LEU A 1 297 ? -19.028 2.620 -1.889 1.00 91.12 297 LEU A O 1
ATOM 2376 N N . ILE A 1 298 ? -18.825 1.822 -3.980 1.00 91.38 298 ILE A N 1
ATOM 2377 C CA . ILE A 1 298 ? -19.857 0.788 -3.822 1.00 91.38 298 ILE A CA 1
ATOM 2378 C C . ILE A 1 298 ? -19.432 -0.221 -2.751 1.00 91.38 298 ILE A C 1
ATOM 2380 O O . ILE A 1 298 ? -20.247 -0.601 -1.908 1.00 91.38 298 ILE A O 1
ATOM 2384 N N . LEU A 1 299 ? -18.165 -0.645 -2.758 1.00 90.62 299 LEU A N 1
ATOM 2385 C CA . LEU A 1 299 ? -17.639 -1.579 -1.769 1.00 90.62 299 LEU A CA 1
ATOM 2386 C C . LEU A 1 299 ? -17.675 -0.980 -0.358 1.00 90.62 299 LEU A C 1
ATO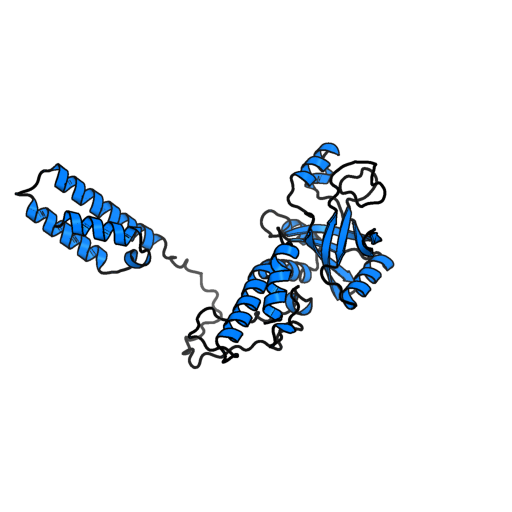M 2388 O O . LEU A 1 299 ? -18.145 -1.646 0.561 1.00 90.62 299 LEU A O 1
ATOM 2392 N N . LEU A 1 300 ? -17.265 0.279 -0.190 1.00 91.75 300 LEU A N 1
ATOM 2393 C CA . LEU A 1 300 ? -17.339 0.998 1.081 1.00 91.75 300 LEU A CA 1
ATOM 2394 C C . LEU A 1 300 ? -18.781 1.056 1.610 1.00 91.75 300 LEU A C 1
ATOM 2396 O O . LEU A 1 300 ? -19.031 0.731 2.772 1.00 91.75 300 LEU A O 1
ATOM 2400 N N . GLY A 1 301 ? -19.743 1.386 0.742 1.00 90.69 301 GLY A N 1
ATOM 2401 C CA . GLY A 1 301 ? -21.166 1.374 1.084 1.00 90.69 301 GLY A CA 1
ATOM 2402 C C . GLY A 1 301 ? -21.661 -0.013 1.507 1.00 90.69 301 GLY A C 1
ATOM 2403 O O . GLY A 1 301 ? -22.359 -0.142 2.510 1.00 90.69 301 GLY A O 1
ATOM 2404 N N . GLN A 1 302 ? -21.248 -1.072 0.803 1.00 90.50 302 GLN A N 1
ATOM 2405 C CA . GLN A 1 302 ? -21.591 -2.454 1.161 1.00 90.50 302 GLN A CA 1
ATOM 2406 C C . GLN A 1 302 ? -21.012 -2.870 2.518 1.00 90.50 302 GLN A C 1
ATOM 2408 O O . GLN A 1 302 ? -21.717 -3.511 3.301 1.00 90.50 302 GLN A O 1
ATOM 2413 N N . LEU A 1 303 ? -19.758 -2.504 2.804 1.00 90.56 303 LEU A N 1
ATOM 2414 C CA . LEU A 1 303 ? -19.097 -2.778 4.082 1.00 90.56 303 LEU A CA 1
ATOM 2415 C C . LEU A 1 303 ? -19.852 -2.131 5.248 1.00 90.56 303 LEU A C 1
ATOM 2417 O O . LEU A 1 303 ? -20.084 -2.790 6.263 1.00 90.56 303 LEU A O 1
ATOM 2421 N N . TYR A 1 304 ? -20.290 -0.883 5.070 1.00 91.56 304 TYR A N 1
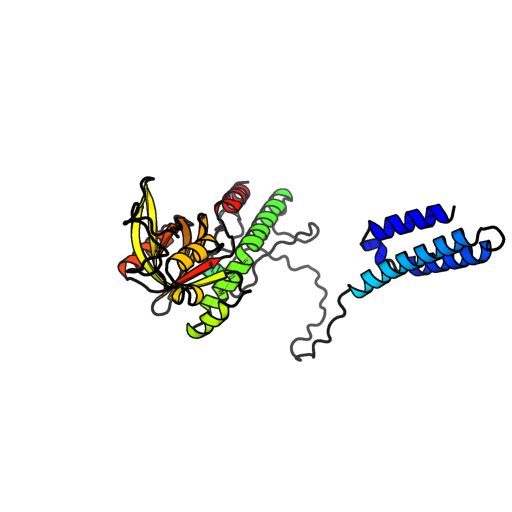ATOM 2422 C CA . TYR A 1 304 ? -21.097 -0.156 6.046 1.00 91.56 304 TYR A CA 1
ATOM 2423 C C . TYR A 1 304 ? -22.496 -0.767 6.220 1.00 91.56 304 TYR A C 1
ATOM 2425 O O . TYR A 1 304 ? -22.873 -1.144 7.331 1.00 91.56 304 TYR A O 1
ATOM 2433 N N . SER A 1 305 ? -23.261 -0.945 5.136 1.00 90.38 305 SER A N 1
ATOM 2434 C CA . SER A 1 305 ? -24.648 -1.429 5.214 1.00 90.38 305 SER A CA 1
ATOM 2435 C C . SER A 1 305 ? -24.760 -2.851 5.763 1.00 90.38 305 SER A C 1
ATOM 2437 O O . SER A 1 305 ? -25.675 -3.141 6.531 1.00 90.38 305 SER A O 1
ATOM 2439 N N . LYS A 1 306 ? -23.836 -3.745 5.389 1.00 88.56 306 LYS A N 1
ATOM 2440 C CA . LYS A 1 306 ? -23.839 -5.147 5.839 1.00 88.56 306 LYS A CA 1
ATOM 2441 C C . LYS A 1 306 ? -23.058 -5.371 7.141 1.00 88.56 306 LYS A C 1
ATOM 2443 O O . LYS A 1 306 ? -23.034 -6.501 7.621 1.00 88.56 306 LYS A O 1
ATOM 2448 N N . LYS A 1 307 ? -22.416 -4.334 7.702 1.00 87.19 307 LYS A N 1
ATOM 2449 C CA . LYS A 1 307 ? -21.544 -4.411 8.893 1.00 87.19 307 LYS A CA 1
ATOM 2450 C C . LYS A 1 307 ? -20.524 -5.550 8.806 1.00 87.19 307 LYS A C 1
ATOM 2452 O O . LYS A 1 307 ? -20.324 -6.307 9.759 1.00 87.19 307 LYS A O 1
ATOM 2457 N N . VAL A 1 308 ? -19.908 -5.694 7.633 1.00 88.75 308 VAL A N 1
ATOM 2458 C CA . VAL A 1 308 ? -19.003 -6.813 7.365 1.00 88.75 308 VAL A CA 1
ATOM 2459 C C . VAL A 1 308 ? -17.747 -6.658 8.213 1.00 88.75 308 VAL A C 1
ATOM 2461 O O . VAL A 1 308 ? -17.148 -5.584 8.274 1.00 88.75 308 VAL A O 1
ATOM 2464 N N . THR A 1 309 ? -17.348 -7.740 8.872 1.00 90.12 309 THR A N 1
ATOM 2465 C CA . THR A 1 309 ? -16.087 -7.805 9.602 1.00 90.12 309 THR A CA 1
ATOM 2466 C C . THR A 1 309 ? -14.923 -8.082 8.659 1.00 90.12 309 THR A C 1
ATOM 2468 O O . THR A 1 309 ? -15.044 -8.763 7.637 1.00 90.12 309 THR A O 1
ATOM 2471 N N . GLY A 1 310 ? -13.766 -7.544 9.012 1.00 89.88 310 GLY A N 1
ATOM 2472 C CA . GLY A 1 310 ? -12.554 -7.677 8.229 1.00 89.88 310 GLY A CA 1
ATOM 2473 C C . GLY A 1 310 ? -11.293 -7.548 9.065 1.00 89.88 310 GLY A C 1
ATOM 2474 O O . GLY A 1 310 ? -11.305 -7.612 10.299 1.00 89.88 310 GLY A O 1
ATOM 2475 N N . ILE A 1 311 ? -10.189 -7.372 8.356 1.00 91.19 311 ILE A N 1
ATOM 2476 C CA . ILE A 1 311 ? -8.864 -7.131 8.907 1.00 91.19 311 ILE A CA 1
ATOM 2477 C C . ILE A 1 311 ? -8.373 -5.824 8.312 1.00 91.19 311 ILE A C 1
ATOM 2479 O O . ILE A 1 311 ? -8.360 -5.665 7.093 1.00 91.19 311 ILE A O 1
ATOM 2483 N N . LEU A 1 312 ? -7.958 -4.903 9.169 1.00 92.94 312 LEU A N 1
ATOM 2484 C CA . LEU A 1 312 ? -7.272 -3.698 8.742 1.00 92.94 312 LEU A CA 1
ATOM 2485 C C . LEU A 1 312 ? -5.765 -3.962 8.770 1.00 92.94 312 LEU A C 1
ATOM 2487 O O . LEU A 1 312 ? -5.229 -4.429 9.775 1.00 92.94 312 LEU A O 1
ATOM 2491 N N . VAL A 1 313 ? -5.100 -3.678 7.659 1.00 92.50 313 VAL A N 1
ATOM 2492 C CA . VAL A 1 313 ? -3.660 -3.839 7.471 1.00 92.50 313 VAL A CA 1
ATOM 2493 C C . VAL A 1 313 ? -3.043 -2.458 7.346 1.00 92.50 313 VAL A C 1
ATOM 2495 O O . VAL A 1 313 ? -3.429 -1.686 6.475 1.00 92.50 313 VAL A O 1
ATOM 2498 N N . ASP A 1 314 ? -2.091 -2.156 8.214 1.00 92.25 314 ASP A N 1
ATOM 2499 C CA . ASP A 1 314 ? -1.332 -0.908 8.224 1.00 92.25 314 ASP A CA 1
ATOM 2500 C C . ASP A 1 314 ? 0.090 -1.180 7.749 1.00 92.25 314 ASP A C 1
ATOM 2502 O O . ASP A 1 314 ? 0.827 -1.931 8.395 1.00 92.25 314 ASP A O 1
ATOM 2506 N N . PHE A 1 315 ? 0.460 -0.619 6.600 1.00 90.00 315 PHE A N 1
ATOM 2507 C CA . PHE A 1 315 ? 1.779 -0.821 6.007 1.00 90.00 315 PHE A CA 1
ATOM 2508 C C . PHE A 1 315 ? 2.790 0.137 6.632 1.00 90.00 315 PHE A C 1
ATOM 2510 O O . PHE A 1 315 ? 2.482 1.297 6.899 1.00 90.00 315 PHE A O 1
ATOM 2517 N N . HIS A 1 316 ? 4.026 -0.315 6.840 1.00 82.81 316 HIS A N 1
ATOM 2518 C CA . HIS A 1 316 ? 5.065 0.534 7.420 1.00 82.81 316 HIS A CA 1
ATOM 2519 C C . HIS A 1 316 ? 5.378 1.747 6.524 1.00 82.81 316 HIS A C 1
ATOM 2521 O O . HIS A 1 316 ? 6.080 1.624 5.526 1.00 82.81 316 HIS A O 1
ATOM 2527 N N . GLY A 1 317 ? 4.888 2.931 6.906 1.00 80.25 317 GLY A N 1
ATOM 2528 C CA . GLY A 1 317 ? 5.312 4.213 6.333 1.00 80.25 317 GLY A CA 1
ATOM 2529 C C . GLY A 1 317 ? 4.906 4.468 4.877 1.00 80.25 317 GLY A C 1
ATOM 2530 O O . GLY A 1 317 ? 5.449 5.384 4.258 1.00 80.25 317 GLY A O 1
ATOM 2531 N N . LEU A 1 318 ? 3.967 3.702 4.311 1.00 91.12 318 LEU A N 1
ATOM 2532 C CA . LEU A 1 318 ? 3.432 4.006 2.983 1.00 91.12 318 LEU A CA 1
ATOM 2533 C C . LEU A 1 318 ? 2.515 5.222 3.074 1.00 91.12 318 LEU A C 1
ATOM 2535 O O . LEU A 1 318 ? 1.423 5.125 3.616 1.00 91.12 318 LEU A O 1
ATOM 2539 N N . ILE A 1 319 ? 2.949 6.358 2.536 1.00 93.62 319 ILE A N 1
ATOM 2540 C CA . ILE A 1 319 ? 2.191 7.615 2.551 1.00 93.62 319 ILE A CA 1
ATOM 2541 C C . ILE A 1 319 ? 1.909 8.012 1.097 1.00 93.62 319 ILE A C 1
ATOM 2543 O O . ILE A 1 319 ? 2.837 8.434 0.409 1.00 93.62 319 ILE A O 1
ATOM 2547 N N . PRO A 1 320 ? 0.665 7.913 0.588 1.00 93.19 320 PRO A N 1
ATOM 2548 C CA . PRO A 1 320 ? 0.357 8.189 -0.818 1.00 93.19 320 PRO A CA 1
ATOM 2549 C C . PRO A 1 320 ? 0.821 9.559 -1.308 1.00 93.19 320 PRO A C 1
ATOM 2551 O O . PRO A 1 320 ? 1.251 9.693 -2.454 1.00 93.19 320 PRO A O 1
ATOM 2554 N N . ALA A 1 321 ? 0.807 10.569 -0.437 1.00 92.25 321 ALA A N 1
ATOM 2555 C CA . ALA A 1 321 ? 1.265 11.914 -0.765 1.00 92.25 321 ALA A CA 1
ATOM 2556 C C . ALA A 1 321 ? 2.749 11.988 -1.181 1.00 92.25 321 ALA A C 1
ATOM 2558 O O . ALA A 1 321 ? 3.115 12.905 -1.915 1.00 92.25 321 ALA A O 1
ATOM 2559 N N . THR A 1 322 ? 3.600 11.039 -0.767 1.00 93.56 322 THR A N 1
ATOM 2560 C CA . THR A 1 322 ? 5.042 11.070 -1.074 1.00 93.56 322 THR A CA 1
ATOM 2561 C C . THR A 1 322 ? 5.378 10.501 -2.450 1.00 93.56 322 THR A C 1
ATOM 2563 O O . THR A 1 322 ? 6.368 10.914 -3.048 1.00 93.56 322 THR A O 1
ATOM 2566 N N . PHE A 1 323 ? 4.554 9.594 -2.985 1.00 93.56 323 PHE A N 1
ATOM 2567 C CA . PHE A 1 323 ? 4.854 8.889 -4.236 1.00 93.56 323 PHE A CA 1
ATOM 2568 C C . PHE A 1 323 ? 3.795 9.054 -5.331 1.00 93.56 323 PHE A C 1
ATOM 2570 O O . PHE A 1 323 ? 4.132 9.039 -6.516 1.00 93.56 323 PHE A O 1
ATOM 2577 N N . ALA A 1 324 ? 2.516 9.232 -4.982 1.00 93.94 324 ALA A N 1
ATOM 2578 C CA . ALA A 1 324 ? 1.442 9.284 -5.972 1.00 93.94 324 ALA A CA 1
ATOM 2579 C C . ALA A 1 324 ? 1.596 10.453 -6.963 1.00 93.94 324 ALA A C 1
ATOM 2581 O O . ALA A 1 324 ? 1.367 10.227 -8.152 1.00 93.94 324 ALA A O 1
ATOM 2582 N N . PRO A 1 325 ? 2.018 11.673 -6.560 1.00 95.75 325 PRO A N 1
ATOM 2583 C CA . PRO A 1 325 ? 2.266 12.755 -7.513 1.00 95.75 325 PRO A CA 1
ATOM 2584 C C . PRO A 1 325 ? 3.370 12.420 -8.523 1.00 95.75 325 PRO A C 1
ATOM 2586 O O . PRO A 1 325 ? 3.232 12.724 -9.705 1.00 95.75 325 PRO A O 1
ATOM 2589 N N . ILE A 1 326 ? 4.439 11.755 -8.072 1.00 95.94 326 ILE A N 1
ATOM 2590 C CA . ILE A 1 326 ? 5.578 11.368 -8.914 1.00 95.94 326 ILE A CA 1
ATOM 2591 C C . ILE A 1 326 ? 5.123 10.351 -9.962 1.00 95.94 326 ILE A C 1
ATOM 2593 O O . ILE A 1 326 ? 5.327 10.565 -11.155 1.00 95.94 326 ILE A O 1
ATOM 2597 N N . LEU A 1 327 ? 4.437 9.289 -9.530 1.00 96.50 327 LEU A N 1
ATOM 2598 C CA . LEU A 1 327 ? 3.915 8.265 -10.435 1.00 96.50 327 LEU A CA 1
ATOM 2599 C C . LEU A 1 327 ? 2.895 8.846 -11.426 1.00 96.50 327 LEU A C 1
ATOM 2601 O O . LEU A 1 327 ? 2.988 8.563 -12.616 1.00 96.50 327 LEU A O 1
ATOM 2605 N N . LYS A 1 328 ? 1.987 9.729 -10.981 1.00 95.69 328 LYS A N 1
ATOM 2606 C CA . LYS A 1 328 ? 1.031 10.419 -11.871 1.00 95.69 328 LYS A CA 1
ATOM 2607 C C . LYS A 1 328 ? 1.721 11.290 -12.917 1.00 95.69 328 LYS A C 1
ATOM 2609 O O . LYS A 1 328 ? 1.218 11.404 -14.029 1.00 95.69 328 LYS A O 1
ATOM 2614 N N . ASN A 1 329 ? 2.835 11.929 -12.569 1.00 95.62 329 ASN A N 1
ATOM 2615 C CA . ASN A 1 329 ? 3.594 12.725 -13.527 1.00 95.62 329 ASN A CA 1
ATOM 2616 C C . ASN A 1 329 ? 4.268 11.832 -14.570 1.00 95.62 329 ASN A C 1
ATOM 2618 O O . ASN A 1 329 ? 4.163 12.137 -15.750 1.00 95.62 329 ASN A O 1
ATOM 2622 N N . LEU A 1 330 ? 4.870 10.706 -14.167 1.00 95.50 330 LEU A N 1
ATOM 2623 C CA . LEU A 1 330 ? 5.448 9.738 -15.110 1.00 95.50 330 LEU A CA 1
ATOM 2624 C C . LEU A 1 330 ? 4.405 9.185 -16.092 1.00 95.50 330 LEU A C 1
ATOM 2626 O O . LEU A 1 330 ? 4.717 8.993 -17.257 1.00 95.50 330 LEU A O 1
ATOM 2630 N N . GLN A 1 331 ? 3.160 8.991 -15.650 1.00 95.31 331 GLN A N 1
ATOM 2631 C CA . GLN A 1 331 ? 2.056 8.538 -16.508 1.00 95.31 331 GLN A CA 1
ATOM 2632 C C . GLN A 1 331 ? 1.584 9.560 -17.552 1.00 95.31 331 GLN A C 1
ATOM 2634 O O . GLN A 1 331 ? 0.838 9.191 -18.457 1.00 95.31 331 GLN A O 1
ATOM 2639 N N . ARG A 1 332 ? 1.939 10.841 -17.393 1.00 93.06 332 ARG A N 1
ATOM 2640 C CA . ARG A 1 332 ? 1.484 11.945 -18.255 1.00 93.06 332 ARG A CA 1
ATOM 2641 C C . ARG A 1 332 ? 2.492 12.349 -19.329 1.00 93.06 332 ARG A C 1
ATOM 2643 O O . ARG A 1 332 ? 2.103 13.111 -20.212 1.00 93.06 332 ARG A O 1
ATOM 2650 N N . ILE A 1 333 ? 3.753 11.935 -19.195 1.00 85.62 333 ILE A N 1
ATOM 2651 C CA . ILE A 1 333 ? 4.837 12.256 -20.139 1.00 85.62 333 ILE A CA 1
ATOM 2652 C C . ILE A 1 333 ? 4.716 11.355 -21.365 1.00 85.62 333 ILE A C 1
ATOM 2654 O O . ILE A 1 333 ? 4.810 11.895 -22.487 1.00 85.62 333 ILE A O 1
#

Nearest PDB structures (foldseek):
  3onu-assembly1_B  TM=5.130E-01  e=1.814E-01  Norwalk virus
  8v95-assembly1_B  TM=4.922E-01  e=2.713E-01  Human calicivirus strain Hu/NLV/Amsterdam/98-18/1998/NET
  3q6r-assembly1_B  TM=5.096E-01  e=4.552E-01  Norwalk virus
  8tnl-assembly1_A  TM=2.841E-01  e=2.873E-01  Homo sapiens